Protein 5TUH (pdb70)

Structure (mmCIF, N/CA/C/O backbone):
data_5TUH
#
_entry.id   5TUH
#
_cell.length_a   83.023
_cell.length_b   100.316
_cell.length_c   62.816
_cell.angle_alpha   90.00
_cell.angle_beta   90.00
_cell.angle_gamma   90.00
#
_symmetry.space_group_name_H-M   'C 2 2 21'
#
loop_
_entity.id
_entity.type
_entity.pdbx_description
1 polymer 'Flagellar biosynthesis protein FlaG'
2 non-polymer GLYCEROL
3 water water
#
loop_
_atom_site.group_PDB
_atom_site.id
_atom_site.type_symbol
_atom_site.label_atom_id
_atom_site.label_alt_id
_atom_site.label_comp_id
_atom_site.label_asym_id
_atom_site.label_entity_id
_atom_site.label_seq_id
_atom_site.pdbx_PDB_ins_code
_atom_site.Cartn_x
_atom_site.Cartn_y
_atom_site.Cartn_z
_atom_site.occupancy
_atom_site.B_iso_or_equiv
_atom_site.auth_seq_id
_atom_site.auth_comp_id
_atom_site.auth_asym_id
_atom_site.auth_atom_id
_atom_site.pdbx_PDB_model_num
ATOM 1 N N . SER A 1 29 ? 42.283 33.917 48.715 1.00 85.26 45 SER A N 1
ATOM 2 C CA . SER A 1 29 ? 43.082 34.743 47.811 1.00 94.75 45 SER A CA 1
ATOM 3 C C . SER A 1 29 ? 44.382 34.047 47.424 1.00 90.52 45 SER A C 1
ATOM 4 O O . SER A 1 29 ? 45.270 34.658 46.827 1.00 86.79 45 SER A O 1
ATOM 7 N N . GLN A 1 30 ? 44.475 32.758 47.748 1.00 83.74 46 GLN A N 1
ATOM 8 C CA . GLN A 1 30 ? 45.723 32.015 47.636 1.00 79.81 46 GLN A CA 1
ATOM 9 C C . GLN A 1 30 ? 45.913 31.336 46.279 1.00 78.02 46 GLN A C 1
ATOM 10 O O . GLN A 1 30 ? 47.008 30.824 46.012 1.00 65.89 46 GLN A O 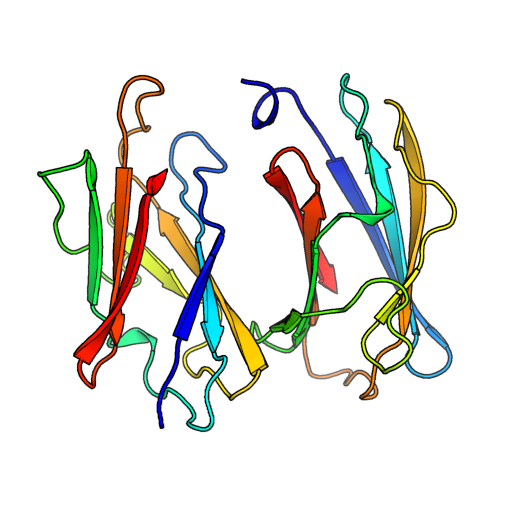1
ATOM 16 N N . LYS A 1 31 ? 44.890 31.330 45.412 1.00 71.82 47 LYS A N 1
ATOM 17 C CA . LYS A 1 31 ? 45.072 30.811 44.056 1.00 71.14 47 LYS A CA 1
ATOM 18 C C . LYS A 1 31 ? 45.893 31.762 43.191 1.00 72.28 47 LYS A C 1
ATOM 19 O O . LYS A 1 31 ? 46.641 31.314 42.313 1.00 70.34 47 LYS A O 1
ATOM 25 N N . MET A 1 32 ? 45.761 33.070 43.416 1.00 68.00 48 MET A N 1
ATOM 26 C CA . MET A 1 32 ? 46.541 34.043 42.660 1.00 75.55 48 MET A CA 1
ATOM 27 C C . MET A 1 32 ? 48.005 34.067 43.104 1.00 76.00 48 MET A C 1
ATOM 28 O O . MET A 1 32 ? 48.896 34.341 42.288 1.00 74.66 48 MET A O 1
ATOM 33 N N . LEU A 1 33 ? 48.276 33.754 44.373 1.00 69.93 49 LEU A N 1
ATOM 34 C CA . LEU A 1 33 ? 49.629 33.789 44.919 1.00 70.06 49 LEU A CA 1
ATOM 35 C C . LEU A 1 33 ? 50.456 32.549 44.576 1.00 67.07 49 LEU A C 1
ATOM 36 O O . LEU A 1 33 ? 51.684 32.571 44.741 1.00 58.72 49 LEU A O 1
ATOM 41 N N . THR A 1 34 ? 49.818 31.484 44.105 1.00 60.02 50 THR A N 1
ATOM 42 C CA . THR A 1 34 ? 50.475 30.222 43.797 1.00 56.02 50 THR A CA 1
ATOM 43 C C . THR A 1 34 ? 51.071 30.254 42.389 1.00 42.66 50 THR A C 1
ATOM 44 O O . THR A 1 34 ? 50.565 30.943 41.500 1.00 43.58 50 THR A O 1
ATOM 48 N N . GLN A 1 35 ? 52.164 29.512 42.196 1.00 30.55 51 GLN A N 1
ATOM 49 C CA . GLN A 1 35 ? 52.772 29.346 40.877 1.00 30.39 51 GLN A CA 1
ATOM 50 C C . GLN A 1 35 ? 53.324 27.934 40.774 1.00 28.37 51 GLN A C 1
ATOM 51 O O . GLN A 1 35 ? 54.241 27.569 41.515 1.00 30.23 51 GLN A O 1
ATOM 57 N N . LEU A 1 36 ? 52.756 27.139 39.874 1.00 25.38 52 LEU A N 1
ATOM 58 C CA . LEU A 1 36 ? 53.220 25.783 39.623 1.00 25.37 52 LEU A CA 1
ATOM 59 C C . LEU A 1 36 ? 53.410 25.609 38.135 1.00 24.20 52 LEU A C 1
ATOM 60 O O . LEU A 1 36 ? 52.765 26.290 37.336 1.00 27.98 52 LEU A O 1
ATOM 65 N N . GLN A 1 37 ? 54.276 24.680 37.760 1.00 21.72 53 GLN A N 1
ATOM 66 C CA . GLN A 1 37 ? 54.389 24.390 36.345 1.00 22.71 53 GLN A CA 1
ATOM 67 C C . GLN A 1 37 ? 54.891 22.974 36.174 1.00 23.49 53 GLN A C 1
ATOM 68 O O . GLN A 1 37 ? 55.586 22.430 37.037 1.00 22.20 53 GLN A O 1
ATOM 74 N N . ILE A 1 38 ? 54.471 22.366 35.075 1.00 21.31 54 ILE A N 1
ATOM 75 C CA . ILE A 1 38 ? 55.001 21.086 34.650 1.00 20.20 54 ILE A CA 1
ATOM 76 C C . ILE A 1 38 ? 56.199 21.398 33.756 1.00 21.86 54 ILE A C 1
ATOM 77 O O . ILE A 1 38 ? 56.038 21.929 32.654 1.00 22.39 54 ILE A O 1
ATOM 82 N N . ASP A 1 39 ? 57.403 21.121 34.260 1.00 24.15 55 ASP A N 1
ATOM 83 C CA . ASP A 1 39 ? 58.621 21.476 33.530 1.00 20.70 55 ASP A CA 1
ATOM 84 C C . ASP A 1 39 ? 58.806 20.614 32.301 1.00 27.88 55 ASP A C 1
ATOM 85 O O . ASP A 1 39 ? 59.337 21.080 31.286 1.00 29.62 55 ASP A O 1
ATOM 90 N N . TYR A 1 40 ? 58.404 19.349 32.390 1.00 20.30 56 TYR A N 1
ATOM 91 C CA . TYR A 1 40 ? 58.717 18.360 31.374 1.00 22.75 56 TYR A CA 1
ATOM 92 C C . TYR A 1 40 ? 57.833 17.143 31.608 1.00 23.84 56 TYR A C 1
ATOM 93 O O . TYR A 1 40 ? 57.566 16.783 32.754 1.00 22.12 56 TYR A O 1
ATOM 102 N N . ALA A 1 41 ? 57.401 16.507 30.531 1.00 18.67 57 ALA A N 1
ATOM 103 C CA . ALA A 1 41 ? 56.645 15.268 30.638 1.00 23.81 57 ALA A CA 1
ATOM 104 C C . ALA A 1 41 ? 56.909 14.445 29.389 1.00 26.16 57 ALA A C 1
ATOM 105 O O . ALA A 1 41 ? 57.120 15.004 28.314 1.00 25.50 57 ALA A O 1
ATOM 107 N N . THR A 1 42 ? 56.898 13.119 29.539 1.00 23.44 58 THR A N 1
ATOM 108 C CA . THR A 1 42 ? 57.192 12.235 28.415 1.00 27.01 58 THR A CA 1
ATOM 109 C C . THR A 1 42 ? 56.618 10.846 28.687 1.00 26.48 58 THR A C 1
ATOM 110 O O . THR A 1 42 ? 56.425 10.450 29.838 1.00 26.02 58 THR A O 1
ATOM 114 N N . ASN A 1 43 ? 56.367 10.102 27.605 1.00 25.96 59 ASN A N 1
ATOM 115 C CA . ASN A 1 43 ? 56.018 8.678 27.688 1.00 29.83 59 ASN A CA 1
ATOM 116 C C . ASN A 1 43 ? 57.314 7.885 27.804 1.00 32.00 59 ASN A C 1
ATOM 117 O O . ASN A 1 43 ? 58.096 7.834 26.855 1.00 36.33 59 ASN A O 1
ATOM 122 N N . THR A 1 44 ? 57.562 7.284 28.967 1.00 34.26 60 THR A N 1
ATOM 123 C CA . THR A 1 44 ? 58.869 6.685 29.241 1.00 38.45 60 THR A CA 1
ATOM 124 C C . THR A 1 44 ? 59.009 5.262 28.713 1.00 49.57 60 THR A C 1
ATOM 125 O O . THR A 1 44 ? 60.064 4.905 28.181 1.00 41.08 60 THR A O 1
ATOM 129 N N . SER A 1 45 ? 57.986 4.431 28.888 1.00 40.35 61 SER A N 1
ATOM 130 C CA . SER A 1 45 ? 58.030 3.038 28.458 1.00 41.46 61 SER A CA 1
ATOM 131 C C . SER A 1 45 ? 56.637 2.463 28.622 1.00 43.32 61 SER A C 1
ATOM 132 O O . SER A 1 45 ? 55.863 2.933 29.461 1.00 37.69 61 SER A O 1
ATOM 135 N N . SER A 1 46 ? 56.327 1.445 27.820 1.00 42.90 62 SER A N 1
ATOM 136 C CA . SER A 1 46 ? 54.969 0.898 27.756 1.00 38.69 62 SER A CA 1
ATOM 137 C C . SER A 1 46 ? 54.015 2.080 27.581 1.00 38.05 62 SER A C 1
ATOM 138 O O . SER A 1 46 ? 54.243 2.928 26.704 1.00 41.40 62 SER A O 1
ATOM 141 N N . ASN A 1 47 ? 52.978 2.193 28.402 1.00 27.12 63 ASN A N 1
ATOM 142 C CA . ASN A 1 47 ? 51.969 3.231 28.300 1.00 32.19 63 ASN A CA 1
ATOM 143 C C . ASN A 1 47 ? 52.002 4.043 29.584 1.00 24.49 63 ASN A C 1
ATOM 144 O O . ASN A 1 47 ? 50.972 4.297 30.209 1.00 31.24 63 ASN A O 1
ATOM 149 N N . THR A 1 48 ? 53.204 4.411 29.993 1.00 23.66 64 THR A N 1
ATOM 150 C CA . THR A 1 48 ? 53.450 5.161 31.214 1.00 25.06 64 THR A CA 1
ATOM 151 C C . THR A 1 48 ? 53.926 6.551 30.816 1.00 29.30 64 THR A C 1
ATOM 152 O O . THR A 1 48 ? 54.753 6.689 29.909 1.00 27.17 64 THR A O 1
ATOM 156 N N . VAL A 1 49 ? 53.381 7.573 31.463 1.00 22.99 65 VAL A N 1
ATOM 157 C CA . VAL A 1 49 ? 53.782 8.960 31.247 1.00 20.49 65 VAL A CA 1
ATOM 158 C C . VAL A 1 49 ? 54.319 9.497 32.568 1.00 29.70 65 VAL A C 1
ATOM 159 O O . VAL A 1 49 ? 53.719 9.276 33.627 1.00 21.47 65 VAL A O 1
ATOM 163 N N . VAL A 1 50 ? 55.462 10.169 32.518 1.00 21.29 66 VAL A N 1
ATOM 164 C CA . VAL A 1 50 ? 56.055 10.776 33.706 1.00 24.53 66 VAL A CA 1
ATOM 165 C C . VAL A 1 50 ? 56.034 12.285 33.506 1.00 26.63 66 VAL A C 1
ATOM 166 O O . VAL A 1 50 ? 56.361 12.768 32.419 1.00 26.17 66 VAL A O 1
ATOM 170 N N . ALA A 1 51 ? 55.590 13.022 34.527 1.00 23.45 67 ALA A N 1
ATOM 171 C CA . ALA A 1 51 ? 55.551 14.480 34.495 1.00 20.49 67 ALA A CA 1
ATOM 172 C C . ALA A 1 51 ? 56.224 15.028 35.746 1.00 24.58 67 ALA A C 1
ATOM 173 O O . ALA A 1 51 ? 56.062 14.483 36.843 1.00 24.67 67 ALA A O 1
ATOM 175 N N . TYR A 1 52 ? 56.980 16.105 35.573 1.00 21.78 68 TYR A N 1
ATOM 176 C CA . TYR A 1 52 ? 57.75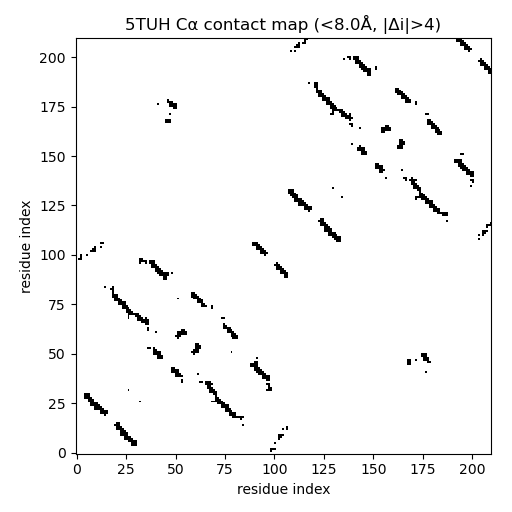4 16.715 36.646 1.00 19.02 68 TYR A CA 1
ATOM 177 C C . TYR A 1 52 ? 57.056 18.011 37.043 1.00 22.27 68 TYR A C 1
ATOM 178 O O . TYR A 1 52 ? 57.043 18.973 36.271 1.00 21.54 68 TYR A O 1
ATOM 187 N N . LEU A 1 53 ? 56.447 18.016 38.232 1.00 17.81 69 LEU A N 1
ATOM 188 C CA . LEU A 1 53 ? 55.639 19.132 38.710 1.00 18.83 69 LEU A CA 1
ATOM 189 C C . LEU A 1 53 ? 56.479 19.971 39.662 1.00 19.53 69 LEU A C 1
ATOM 190 O O . LEU A 1 53 ? 56.991 19.455 40.657 1.00 21.99 69 LEU A O 1
ATOM 195 N N . HIS A 1 54 ? 56.610 21.255 39.365 1.00 21.71 70 HIS A N 1
ATOM 196 C CA . HIS A 1 54 ? 57.627 22.103 39.980 1.00 22.16 70 HIS A CA 1
ATOM 197 C C . HIS A 1 54 ? 56.932 23.284 40.635 1.00 17.78 70 HIS A C 1
ATOM 198 O O . HIS A 1 54 ? 56.198 24.020 39.968 1.00 20.63 70 HIS A O 1
ATOM 205 N N . ASN A 1 55 ? 57.137 23.458 41.938 1.00 19.83 71 ASN A N 1
ATOM 206 C CA . ASN A 1 55 ? 56.546 24.593 42.641 1.00 23.05 71 ASN A CA 1
ATOM 207 C C . ASN A 1 55 ? 57.509 25.762 42.478 1.00 24.36 71 ASN A C 1
ATOM 208 O O . ASN A 1 55 ? 58.590 25.766 43.067 1.00 24.05 71 ASN A O 1
ATOM 213 N N . VAL A 1 56 ? 57.128 26.732 41.654 1.00 23.87 72 VAL A N 1
ATOM 214 C CA . VAL A 1 56 ? 57.977 27.871 41.342 1.00 23.24 72 VAL A CA 1
ATOM 215 C C . VAL A 1 56 ? 57.435 29.141 41.985 1.00 31.37 72 VAL A C 1
ATOM 216 O O . VAL A 1 56 ? 57.736 30.237 41.535 1.00 29.84 72 VAL A O 1
ATOM 220 N N . GLY A 1 57 ? 56.605 28.998 43.014 1.00 29.24 73 GLY A N 1
ATOM 221 C CA . GLY A 1 57 ? 56.024 30.145 43.669 1.00 25.16 73 GLY A CA 1
ATOM 222 C C . GLY A 1 57 ? 56.464 30.191 45.114 1.00 31.08 73 GLY A C 1
ATOM 223 O O . GLY A 1 57 ? 57.464 29.569 45.479 1.00 27.59 73 GLY A O 1
ATOM 224 N N . GLU A 1 58 ? 55.715 30.906 45.948 1.00 27.75 74 GLU A N 1
ATOM 225 C CA . GLU A 1 58 ? 56.108 31.127 47.333 1.00 34.58 74 GLU A CA 1
ATOM 226 C C . GLU A 1 58 ? 55.15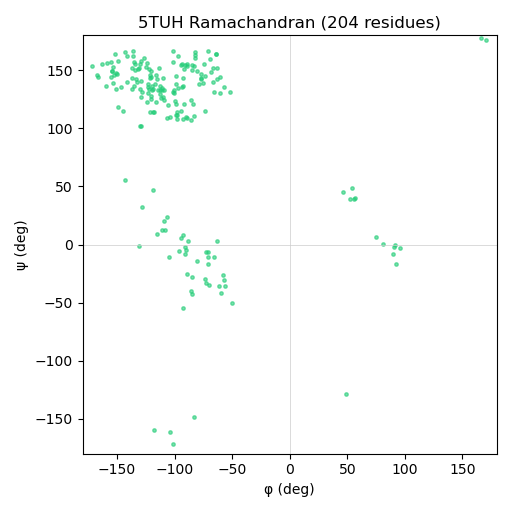0 30.492 48.331 1.00 38.12 74 GLU A C 1
ATOM 227 O O . GLU A 1 58 ? 55.263 30.767 49.530 1.00 40.15 74 GLU A O 1
ATOM 233 N N . THR A 1 59 ? 54.201 29.675 47.878 1.00 29.67 75 THR A N 1
ATOM 234 C CA . THR A 1 59 ? 53.250 29.020 48.768 1.00 33.22 75 THR A CA 1
ATOM 235 C C . THR A 1 59 ? 53.421 27.502 48.727 1.00 33.94 75 THR A C 1
ATOM 236 O O . THR A 1 59 ? 53.770 26.925 47.694 1.00 26.54 75 THR A O 1
ATOM 240 N N . THR A 1 60 ? 53.186 26.864 49.875 1.00 32.56 76 THR A N 1
ATOM 241 C CA . THR A 1 60 ? 53.225 25.411 49.967 1.00 29.36 76 THR A CA 1
ATOM 242 C C . THR A 1 60 ? 51.971 24.814 49.332 1.00 27.92 76 THR A C 1
ATOM 243 O O . THR A 1 60 ? 50.865 25.333 49.500 1.00 28.94 76 THR A O 1
ATOM 247 N N . ILE A 1 61 ? 52.135 23.723 48.590 1.00 26.49 77 ILE A N 1
ATOM 248 C CA . ILE A 1 61 ? 50.998 22.996 48.029 1.00 23.08 77 ILE A CA 1
ATOM 249 C C . ILE A 1 61 ? 50.704 21.821 48.960 1.00 24.71 77 ILE A C 1
ATOM 250 O O . ILE A 1 61 ? 51.534 20.920 49.109 1.00 27.79 77 ILE A O 1
ATOM 255 N N . SER A 1 62 ? 49.540 21.844 49.612 1.00 19.09 78 SER A N 1
ATOM 256 C CA . SER A 1 62 ? 49.129 20.819 50.566 1.00 20.87 78 SER A CA 1
ATOM 257 C C . SER A 1 62 ? 48.350 19.703 49.888 1.00 21.08 78 SER A C 1
ATOM 258 O O . SER A 1 62 ? 47.723 19.896 48.845 1.00 24.32 78 SER A O 1
ATOM 261 N N . TYR A 1 63 ? 48.392 18.524 50.512 1.00 17.79 79 TYR A N 1
ATOM 262 C CA . TYR A 1 63 ? 47.543 17.382 50.142 1.00 21.13 79 TYR A CA 1
ATOM 263 C C . TYR A 1 63 ? 47.680 17.033 48.663 1.00 20.17 79 TYR A C 1
ATOM 264 O O . TYR A 1 63 ? 46.691 16.865 47.940 1.00 17.73 79 TYR A O 1
ATOM 273 N N . LEU A 1 64 ? 48.929 16.924 48.210 1.00 16.76 80 LEU A N 1
ATOM 274 C CA . LEU A 1 64 ? 49.178 16.730 46.786 1.00 17.24 80 LEU A CA 1
ATOM 275 C C . LEU A 1 64 ? 48.448 15.503 46.254 1.00 16.92 80 LEU A C 1
ATOM 276 O O . LEU A 1 64 ? 47.961 15.501 45.114 1.00 17.76 80 LEU A O 1
ATOM 281 N N . GLN A 1 65 ? 48.343 14.452 47.069 1.00 15.97 81 GLN A N 1
ATOM 282 C CA . GLN A 1 65 ? 47.711 13.223 46.595 1.00 21.03 81 GLN A CA 1
ATOM 283 C C . GLN A 1 65 ? 46.197 13.356 46.464 1.00 22.38 81 GLN A C 1
ATOM 284 O O . GLN A 1 65 ? 45.554 12.438 45.936 1.00 22.67 81 GLN A O 1
ATOM 290 N N . ASN A 1 66 ? 45.629 14.472 46.907 1.00 16.26 82 ASN A N 1
ATOM 291 C CA . ASN A 1 66 ? 44.211 14.753 46.725 1.00 15.04 82 ASN A CA 1
ATOM 292 C C . ASN A 1 66 ? 43.948 15.585 45.475 1.00 23.45 82 ASN A C 1
ATOM 293 O O . ASN A 1 66 ? 42.799 15.991 45.244 1.00 19.41 82 ASN A O 1
ATOM 298 N N . SER A 1 67 ? 44.981 15.850 44.674 1.00 16.01 83 SER A N 1
ATOM 299 C CA . SER A 1 67 ? 44.811 16.590 43.432 1.00 15.61 83 SER A CA 1
ATOM 300 C C . SER A 1 67 ? 43.929 15.818 42.452 1.00 19.16 83 SER A C 1
ATOM 301 O O . SER A 1 67 ? 43.710 14.610 42.581 1.00 19.19 83 SER A O 1
ATOM 304 N N . VAL A 1 68 ? 43.435 16.531 41.442 1.00 15.76 84 VAL A N 1
ATOM 305 C CA . VAL A 1 68 ? 42.644 15.932 40.370 1.00 14.19 84 VAL A CA 1
ATOM 306 C C . VAL A 1 68 ? 43.471 15.978 39.098 1.00 16.93 84 VAL A C 1
ATOM 307 O O . VAL A 1 68 ? 44.050 17.021 38.783 1.00 16.86 84 VAL A O 1
ATOM 311 N N . VAL A 1 69 ? 43.535 14.856 38.375 1.00 14.55 85 VAL A N 1
ATOM 312 C CA . VAL A 1 69 ? 44.322 14.752 37.149 1.00 15.37 85 VAL A CA 1
ATOM 313 C C . VAL A 1 69 ? 43.403 14.336 36.006 1.00 20.60 85 VAL A C 1
ATOM 314 O O . VAL A 1 69 ? 42.579 13.427 36.165 1.00 16.04 85 VAL A O 1
ATOM 318 N N . TYR A 1 70 ? 43.551 15.004 34.857 1.00 17.94 86 TYR A N 1
ATOM 319 C CA . TYR A 1 70 ? 42.924 14.606 33.599 1.00 19.85 86 TYR A CA 1
ATOM 320 C C . TYR A 1 70 ? 43.997 14.388 32.535 1.00 18.83 86 TYR A C 1
ATOM 321 O O . TYR A 1 70 ? 45.039 15.042 32.552 1.00 18.99 86 TYR A O 1
ATOM 330 N N . PHE A 1 71 ? 43.723 13.498 31.578 1.00 17.77 87 PHE A N 1
ATOM 331 C CA . PHE A 1 71 ? 44.708 13.222 30.532 1.00 17.33 87 PHE A CA 1
ATOM 332 C C . PHE A 1 71 ? 43.995 12.739 29.283 1.00 18.89 87 PHE A C 1
ATOM 333 O O . PHE A 1 71 ? 43.076 11.922 29.367 1.00 19.83 87 PHE A O 1
ATOM 341 N N . GLY A 1 72 ? 44.447 13.202 28.122 1.00 21.56 88 GLY A N 1
ATOM 342 C CA . GLY A 1 72 ? 43.939 12.623 26.904 1.00 21.95 88 GLY A CA 1
ATOM 343 C C . GLY A 1 72 ? 44.333 13.360 25.648 1.00 20.97 88 GLY A C 1
ATOM 344 O O . GLY A 1 72 ? 44.971 14.415 25.684 1.00 20.81 88 GLY A O 1
ATOM 345 N N . PRO A 1 73 ? 43.937 12.798 24.504 1.00 24.89 89 PRO A N 1
ATOM 346 C CA . PRO A 1 73 ? 44.326 13.343 23.202 1.00 27.57 89 PRO A CA 1
ATOM 347 C C . PRO A 1 73 ? 43.289 14.290 22.625 1.00 30.83 89 PRO A C 1
ATOM 348 O O . PRO A 1 73 ? 42.095 14.208 22.926 1.00 25.50 89 PRO A O 1
ATOM 352 N N . ASN A 1 74 ? 43.778 15.191 21.764 1.00 27.34 90 ASN A N 1
ATOM 353 C CA . ASN A 1 74 ? 42.924 16.009 20.896 1.00 35.11 90 ASN A CA 1
ATOM 354 C C . ASN A 1 74 ? 41.824 16.736 21.673 1.00 36.16 90 ASN A C 1
ATOM 355 O O . ASN A 1 74 ? 40.680 16.840 21.223 1.00 28.74 90 ASN A O 1
ATOM 360 N N . GLY A 1 75 ? 42.169 17.234 22.856 1.00 32.07 91 GLY A N 1
ATOM 361 C CA . GLY A 1 75 ? 41.237 18.031 23.634 1.00 29.70 91 GLY A CA 1
ATOM 362 C C . GLY A 1 75 ? 40.135 17.262 24.326 1.00 31.20 91 GLY A C 1
ATOM 363 O O . GLY A 1 75 ? 39.236 17.888 24.902 1.00 28.50 91 GLY A O 1
ATOM 364 N N . GLN A 1 76 ? 40.168 15.933 24.290 1.00 24.37 92 GLN A N 1
ATOM 365 C CA A GLN A 1 76 ? 39.169 15.098 24.947 0.56 26.66 92 GLN A CA 1
ATOM 366 C CA B GLN A 1 76 ? 39.172 15.081 24.936 0.44 26.65 92 GLN A CA 1
ATOM 367 C C . GLN A 1 76 ? 39.878 14.331 26.060 1.00 27.45 92 GLN A C 1
ATOM 368 O O . GLN A 1 76 ? 40.535 13.316 25.814 1.00 27.13 92 GLN A O 1
ATOM 379 N N . LEU A 1 77 ? 39.740 14.822 27.284 1.00 21.88 93 LEU A N 1
ATOM 380 C CA . LEU A 1 77 ? 40.474 14.286 28.422 1.00 19.66 93 LEU A CA 1
ATOM 381 C C . LEU A 1 77 ? 39.669 13.227 29.169 1.00 26.89 93 LEU A C 1
ATOM 382 O O . LEU A 1 77 ? 38.439 13.201 29.127 1.00 28.17 93 LEU A O 1
ATOM 387 N N . GLN A 1 78 ? 40.388 12.339 29.860 1.00 21.07 94 GLN A N 1
ATOM 388 C CA . GLN A 1 78 ? 39.764 11.383 30.766 1.00 23.82 94 GLN A CA 1
ATOM 389 C C . GLN A 1 78 ? 40.207 11.667 32.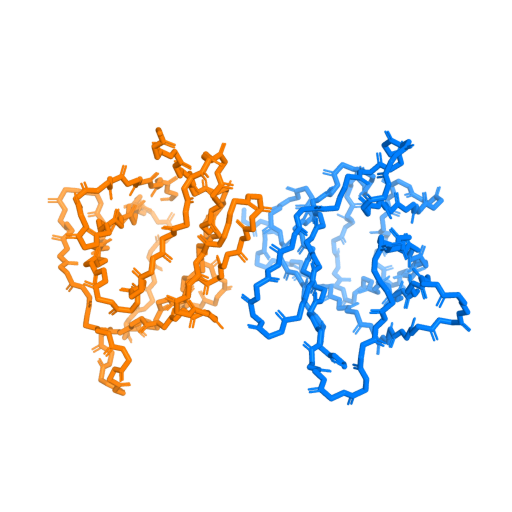191 1.00 23.50 94 GLN A C 1
ATOM 390 O O . GLN A 1 78 ? 41.376 11.998 32.400 1.00 20.27 94 GLN A O 1
ATOM 396 N N . PRO A 1 79 ? 39.328 11.517 33.189 1.00 21.15 95 PRO A N 1
ATOM 397 C CA . PRO A 1 79 ? 39.786 11.606 34.581 1.00 18.46 95 PRO A CA 1
ATOM 398 C C . PRO A 1 79 ? 40.767 10.478 34.874 1.00 24.39 95 PRO A C 1
ATOM 399 O O . PRO A 1 79 ? 40.616 9.360 34.381 1.00 23.04 95 PRO A O 1
ATOM 403 N N . VAL A 1 80 ? 41.783 10.785 35.672 1.00 19.08 96 VAL A N 1
ATOM 404 C CA . VAL A 1 80 ? 42.815 9.828 36.057 1.00 17.12 96 VAL A CA 1
ATOM 405 C C . VAL A 1 80 ? 42.734 9.706 37.578 1.0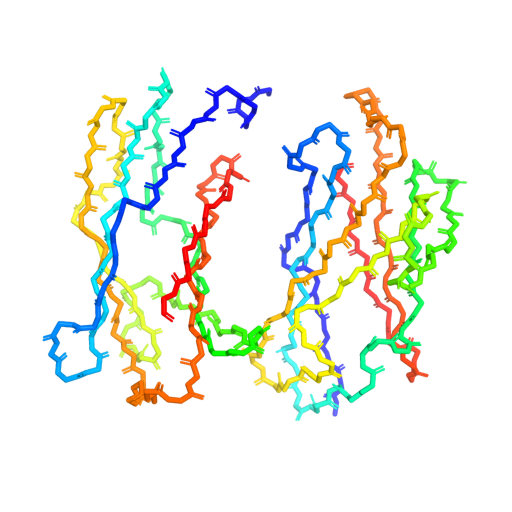0 18.33 96 VAL A C 1
ATOM 406 O O . VAL A 1 80 ? 43.001 10.679 38.289 1.00 21.32 96 VAL A O 1
ATOM 410 N N . GLY A 1 81 ? 42.352 8.525 38.082 1.00 22.92 97 GLY A N 1
ATOM 411 C CA . GLY A 1 81 ? 42.198 8.350 39.532 1.00 26.25 97 GLY A CA 1
ATOM 412 C C . GLY A 1 81 ? 43.530 8.189 40.247 1.00 23.21 97 GLY A C 1
ATOM 413 O O . GLY A 1 81 ? 44.479 7.617 39.721 1.00 19.94 97 GLY A O 1
ATOM 414 N N . TYR A 1 82 ? 43.602 8.696 41.478 1.00 21.07 98 TYR A N 1
ATOM 415 C CA . TYR A 1 82 ? 44.819 8.563 42.273 1.00 23.04 98 TYR A CA 1
ATOM 416 C C . TYR A 1 82 ? 44.947 7.127 42.770 1.00 31.74 98 TYR A C 1
ATOM 417 O O . TYR A 1 82 ? 44.123 6.667 43.568 1.00 24.60 98 TYR A O 1
ATOM 426 N N . ASN A 1 83 ? 45.980 6.422 42.301 1.00 22.73 99 ASN A N 1
ATOM 427 C CA . ASN A 1 83 ? 46.360 5.111 42.840 1.00 26.42 99 ASN A CA 1
ATOM 428 C C . ASN A 1 83 ? 45.140 4.210 43.002 1.00 28.99 99 ASN A C 1
ATOM 429 O O . ASN A 1 83 ? 44.960 3.546 44.023 1.00 35.14 99 ASN A O 1
ATOM 434 N N . SER A 1 84 ? 44.291 4.199 41.979 1.00 27.42 100 SER A N 1
ATOM 435 C CA . SER A 1 84 ? 42.928 3.694 42.082 1.00 33.26 100 SER A CA 1
ATOM 436 C C . SER A 1 84 ? 42.788 2.211 41.775 1.00 39.43 100 SER A C 1
ATOM 437 O O . SER A 1 84 ? 41.679 1.680 41.896 1.00 43.57 100 SER A O 1
ATOM 440 N N . GLY A 1 85 ? 43.859 1.531 41.358 1.00 36.23 101 GLY A N 1
ATOM 441 C CA . GLY A 1 85 ? 43.775 0.120 41.034 1.00 40.01 101 GLY A CA 1
ATOM 442 C C . GLY A 1 85 ? 43.417 -0.211 39.599 1.00 41.70 101 GLY A C 1
ATOM 443 O O . GLY A 1 85 ? 43.486 -1.390 39.221 1.00 41.53 101 GLY A O 1
ATOM 444 N N . SER A 1 86 ? 43.049 0.777 38.785 1.00 32.13 102 SER A N 1
ATOM 445 C CA . SER A 1 86 ? 42.640 0.532 37.409 1.00 34.73 102 SER A CA 1
ATOM 446 C C . SER A 1 86 ? 43.059 1.708 36.537 1.00 31.41 102 SER A C 1
ATOM 447 O O . SER A 1 86 ? 42.854 2.861 36.918 1.00 29.60 102 SER A O 1
ATOM 450 N N . SER A 1 87 ? 43.616 1.414 35.361 1.00 28.18 103 SER A N 1
ATOM 451 C CA . SER A 1 87 ? 44.120 2.456 34.446 1.00 27.89 103 SER A CA 1
ATOM 452 C C . SER A 1 87 ? 43.017 3.178 33.680 1.00 27.80 103 SER A C 1
ATOM 453 O O . SER A 1 87 ? 42.048 2.547 33.270 1.00 32.09 103 SER A O 1
ATOM 456 N N . PRO A 1 88 ? 43.177 4.498 33.445 1.00 31.34 104 PRO A N 1
ATOM 457 C CA . PRO A 1 88 ? 44.331 5.324 33.852 1.00 24.84 104 PRO A CA 1
ATOM 458 C C . PRO A 1 88 ? 44.320 5.735 35.319 1.00 22.13 104 PRO A C 1
ATOM 459 O O . PRO A 1 88 ? 43.277 6.113 35.845 1.00 20.00 104 PRO A O 1
ATOM 463 N N . TYR A 1 89 ? 45.486 5.675 35.957 1.00 17.55 105 TYR A N 1
ATOM 464 C CA . TYR A 1 89 ? 45.643 6.118 37.337 1.00 16.85 105 TYR A CA 1
ATOM 465 C C . TYR A 1 89 ? 47.014 6.770 37.473 1.00 18.04 105 TYR A C 1
ATOM 466 O O . TYR A 1 89 ? 47.872 6.655 36.589 1.00 17.54 105 TYR A O 1
ATOM 475 N N . TRP A 1 90 ? 47.217 7.492 38.570 1.00 16.11 106 TRP A N 1
ATOM 476 C CA . TRP A 1 90 ? 48.476 8.190 38.762 1.00 20.28 106 TRP A CA 1
ATOM 477 C C . TRP A 1 90 ? 48.980 7.979 40.182 1.00 21.33 106 TRP A C 1
ATOM 478 O O . TRP A 1 90 ? 48.216 7.641 41.090 1.00 21.87 106 TRP A O 1
ATOM 489 N N . THR A 1 91 ? 50.299 8.135 40.344 1.00 18.42 107 THR A N 1
ATOM 490 C CA . THR A 1 91 ? 50.952 8.005 41.636 1.00 20.04 107 THR A CA 1
ATOM 491 C C . THR A 1 91 ? 51.930 9.159 41.827 1.00 20.67 107 THR A C 1
ATOM 492 O O . THR A 1 91 ? 52.420 9.756 40.865 1.00 19.23 107 THR A O 1
ATOM 496 N N . VAL A 1 92 ? 52.203 9.462 43.094 1.00 22.71 108 VAL A N 1
ATOM 497 C CA . VAL A 1 92 ? 53.236 10.423 43.486 1.00 23.38 108 VAL A CA 1
ATOM 498 C C . VAL A 1 92 ? 53.648 10.041 44.900 1.00 26.99 108 VAL A C 1
ATOM 499 O O . VAL A 1 92 ? 52.818 9.588 45.693 1.00 30.27 108 VAL A O 1
ATOM 503 N N . THR A 1 93 ? 54.934 10.192 45.211 1.00 28.98 109 THR A N 1
ATOM 504 C CA . THR A 1 93 ? 55.409 9.780 46.531 1.00 39.21 109 THR A CA 1
ATOM 505 C C . THR A 1 93 ? 55.231 10.847 47.611 1.00 39.14 109 THR A C 1
ATOM 506 O O . THR A 1 93 ? 55.071 10.495 48.787 1.00 49.13 109 THR A O 1
ATOM 510 N N . SER A 1 94 ? 55.240 12.133 47.257 1.00 36.46 110 SER A N 1
ATOM 511 C CA . SER A 1 94 ? 55.071 13.199 48.238 1.00 28.21 110 SER A CA 1
ATOM 512 C C . SER A 1 94 ? 53.604 13.580 48.382 1.00 28.75 110 SER A C 1
ATOM 513 O O . SER A 1 94 ? 52.819 13.457 47.438 1.00 30.26 110 SER A O 1
ATOM 516 N N . ASN A 1 95 ? 53.232 14.049 49.574 1.00 28.44 111 ASN A N 1
ATOM 517 C CA . ASN A 1 95 ? 51.886 14.575 49.778 1.00 27.86 111 ASN A CA 1
ATOM 518 C C . ASN A 1 95 ? 51.888 16.080 49.997 1.00 26.55 111 ASN A C 1
ATOM 519 O O . ASN A 1 95 ? 50.859 16.646 50.388 1.00 25.75 111 ASN A O 1
ATOM 524 N N . SER A 1 96 ? 53.009 16.743 49.729 1.00 25.28 112 SER A N 1
ATOM 525 C CA . SER A 1 96 ? 53.040 18.198 49.742 1.00 27.75 112 SER A CA 1
ATOM 526 C C . SER A 1 96 ? 54.173 18.666 48.846 1.00 36.57 112 SER A C 1
ATOM 527 O O . SER A 1 96 ? 55.140 17.939 48.599 1.00 33.22 112 SER A O 1
ATOM 530 N N . LEU A 1 97 ? 54.050 19.903 48.379 1.00 31.72 113 LEU A N 1
ATOM 531 C CA . LEU A 1 97 ? 55.032 20.488 47.471 1.00 29.96 113 LEU A CA 1
ATOM 532 C C . LEU A 1 97 ? 55.452 21.845 48.030 1.00 26.03 113 LEU A C 1
ATOM 533 O O . LEU A 1 97 ? 54.713 22.822 47.910 1.00 26.92 113 LEU A O 1
ATOM 538 N N . GLN A 1 98 ? 56.627 21.898 48.652 1.00 23.84 114 GLN A N 1
ATOM 539 C CA . GLN A 1 98 ? 57.141 23.150 49.194 1.00 29.53 114 GLN A CA 1
ATOM 540 C C . GLN A 1 98 ? 57.650 24.051 48.066 1.00 29.31 114 GLN A C 1
ATOM 541 O O . GLN A 1 98 ? 58.003 23.567 46.987 1.00 21.47 114 GLN A O 1
ATOM 547 N N . PRO A 1 99 ? 57.686 25.367 48.289 1.00 27.40 115 PRO A N 1
ATOM 548 C CA . PRO A 1 99 ? 58.259 26.270 47.277 1.00 31.26 115 PRO A CA 1
ATOM 549 C C . PRO A 1 99 ? 59.649 25.815 46.857 1.00 27.36 115 PRO A C 1
ATOM 550 O O . PRO A 1 99 ? 60.497 25.508 47.693 1.00 25.29 115 PRO A O 1
ATOM 554 N N . GLY A 1 100 ? 59.870 25.740 45.545 1.00 26.92 116 GLY A N 1
ATOM 555 C CA . GLY A 1 100 ? 61.134 25.293 44.998 1.00 25.40 116 GLY A CA 1
ATOM 556 C C . GLY A 1 100 ? 61.222 23.808 44.697 1.00 31.99 116 GLY A C 1
ATOM 557 O O . GLY A 1 10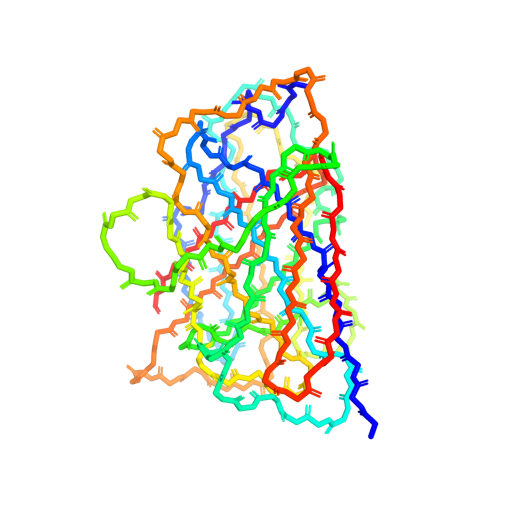0 ? 62.105 23.396 43.933 1.00 31.48 116 GLY A O 1
ATOM 558 N N . SER A 1 101 ? 60.326 22.992 45.246 1.00 24.65 117 SER A N 1
ATOM 559 C CA . SER A 1 101 ? 60.451 21.556 45.077 1.00 23.10 117 SER A CA 1
ATOM 560 C C . SER A 1 101 ? 59.873 21.107 43.737 1.00 19.44 117 SER A C 1
ATOM 561 O O . SER A 1 101 ? 59.063 21.794 43.111 1.00 24.14 117 SER A O 1
ATOM 564 N N . VAL A 1 102 ? 60.296 19.923 43.313 1.00 22.60 118 VAL A N 1
ATOM 565 C CA . VAL A 1 102 ? 59.780 19.267 42.118 1.00 22.46 118 VAL A CA 1
ATOM 566 C C . VAL A 1 102 ? 59.497 17.821 42.505 1.00 26.11 118 VAL A C 1
ATOM 567 O O . VAL A 1 102 ? 60.226 17.244 43.318 1.00 25.74 118 VAL A O 1
ATOM 571 N N . VAL A 1 103 ? 58.411 17.254 41.973 1.00 22.45 119 VAL A N 1
ATOM 572 C CA . VAL A 1 103 ? 58.046 15.866 42.236 1.00 24.24 119 VAL A CA 1
ATOM 573 C C . VAL A 1 103 ? 57.749 15.175 40.915 1.00 25.76 119 VAL A C 1
ATOM 574 O O . VAL A 1 103 ? 57.321 15.801 39.938 1.00 20.93 119 VAL A O 1
ATOM 578 N N . LYS A 1 104 ? 57.975 13.872 40.897 1.00 18.19 120 LYS A N 1
ATOM 579 C CA . LYS A 1 104 ? 57.665 13.057 39.736 1.00 26.74 120 LYS A CA 1
ATOM 580 C C . LYS A 1 104 ? 56.252 12.499 39.888 1.00 24.78 120 LYS A C 1
ATOM 581 O O . LYS A 1 104 ? 55.955 11.811 40.866 1.00 24.28 120 LYS A O 1
ATOM 587 N N . ILE A 1 105 ? 55.381 12.818 38.942 1.00 21.38 121 ILE A N 1
ATOM 588 C CA . ILE A 1 105 ? 54.049 12.230 38.851 1.00 23.44 121 ILE A CA 1
ATOM 589 C C . ILE A 1 105 ? 54.092 11.167 37.763 1.00 25.58 121 ILE A C 1
ATOM 590 O O . ILE A 1 105 ? 54.604 11.421 36.670 1.00 23.74 121 ILE A O 1
ATOM 595 N N . ILE A 1 106 ? 53.586 9.975 38.058 1.00 21.00 122 ILE A N 1
ATOM 596 C CA . ILE A 1 106 ? 53.573 8.883 37.090 1.00 22.71 122 ILE A CA 1
ATOM 597 C C . ILE A 1 106 ? 52.130 8.593 36.715 1.00 18.38 122 ILE A C 1
ATOM 598 O O . ILE A 1 106 ? 51.284 8.436 37.594 1.00 19.37 122 ILE A O 1
ATOM 603 N N . ILE A 1 107 ? 51.845 8.531 35.416 1.00 20.23 123 ILE A N 1
ATOM 604 C CA . ILE A 1 107 ? 50.498 8.254 34.925 1.00 18.60 123 ILE A CA 1
ATOM 605 C C . ILE A 1 107 ? 50.533 6.936 34.175 1.00 20.26 123 ILE A C 1
ATOM 606 O O . ILE A 1 107 ? 51.255 6.810 33.179 1.00 22.62 123 ILE A O 1
ATOM 611 N N . TYR A 1 108 ? 49.717 5.983 34.606 1.00 19.53 124 TYR A N 1
ATOM 612 C CA . TYR A 1 108 ? 49.623 4.688 33.937 1.00 23.49 124 TYR A CA 1
ATOM 613 C C . TYR A 1 108 ? 48.416 4.717 33.013 1.00 24.28 124 TYR A C 1
ATOM 614 O O . TYR A 1 108 ? 47.275 4.792 33.474 1.00 21.57 124 TYR A O 1
ATOM 623 N N . LEU A 1 109 ? 48.669 4.692 31.712 1.00 21.95 125 LEU A N 1
ATOM 624 C CA . LEU A 1 109 ? 47.602 4.846 30.740 1.00 26.70 125 LEU A CA 1
ATOM 625 C C . LEU A 1 109 ? 46.993 3.497 30.383 1.00 27.66 125 LEU A C 1
ATOM 626 O O . LEU A 1 109 ? 47.620 2.446 30.515 1.00 22.70 125 LEU A O 1
ATOM 631 N N . SER A 1 110 ? 45.744 3.542 29.930 1.00 23.65 126 SER A N 1
ATOM 632 C CA . SER A 1 110 ? 45.069 2.349 29.433 1.00 26.15 126 SER A CA 1
ATOM 633 C C . SER A 1 110 ? 45.291 2.127 27.938 1.00 34.86 126 SER A C 1
ATOM 634 O O . SER A 1 110 ? 45.220 0.987 27.465 1.00 31.85 126 SER A O 1
ATOM 637 N N . SER A 1 111 ? 45.574 3.188 27.185 1.00 33.93 127 SER A N 1
ATOM 638 C CA . SER A 1 111 ? 45.796 3.078 25.756 1.00 35.65 127 SER A CA 1
ATOM 639 C C . SER A 1 111 ? 47.179 3.597 25.389 1.00 36.27 127 SER A C 1
ATOM 640 O O . SER A 1 111 ? 47.647 4.576 25.983 1.00 31.49 127 SER A O 1
ATOM 643 N N . PRO A 1 112 ? 47.850 2.979 24.417 1.00 32.41 128 PRO A N 1
ATOM 644 C CA . PRO A 1 112 ? 49.151 3.492 23.988 1.00 29.63 128 PRO A CA 1
ATOM 645 C C . PRO A 1 112 ? 48.989 4.845 23.322 1.00 28.00 128 PRO A C 1
ATOM 646 O O . PRO A 1 112 ? 47.943 5.160 22.751 1.00 33.29 128 PRO A O 1
ATOM 650 N N . LEU A 1 113 ? 50.031 5.653 23.411 1.00 24.69 129 LEU A N 1
ATOM 651 C CA . LEU A 1 113 ? 50.015 6.976 22.808 1.00 27.78 129 LEU A CA 1
ATOM 652 C C . LEU A 1 113 ? 50.232 6.859 21.301 1.00 36.32 129 LEU A C 1
ATOM 653 O O . LEU A 1 113 ? 51.019 6.032 20.838 1.00 33.27 129 LEU A O 1
ATOM 658 N N . SER A 1 114 ? 49.544 7.693 20.536 1.00 38.26 130 SER A N 1
ATOM 659 C CA . SER A 1 114 ? 49.769 7.765 19.098 1.00 41.31 130 SER A CA 1
ATOM 660 C C . SER A 1 114 ? 50.677 8.939 18.780 1.00 45.98 130 SER A C 1
ATOM 661 O O . SER A 1 114 ? 50.524 10.027 19.343 1.00 40.51 130 SER A O 1
ATOM 664 N N . SER A 1 115 ? 51.618 8.717 17.863 1.00 48.54 131 SER A N 1
ATOM 665 C CA . SER A 1 115 ? 52.505 9.792 17.448 1.00 46.27 131 SER A CA 1
ATOM 666 C C . SER A 1 115 ? 51.789 10.835 16.604 1.00 45.04 131 SER A C 1
ATOM 667 O O . SER A 1 115 ? 52.351 11.905 16.352 1.00 52.92 131 SER A O 1
ATOM 670 N N . ASN A 1 116 ? 50.565 10.557 16.171 1.00 36.91 132 ASN A N 1
ATOM 671 C CA . ASN A 1 116 ? 49.825 11.471 15.316 1.00 47.24 132 ASN A CA 1
ATOM 672 C C . ASN A 1 116 ? 48.692 12.167 16.065 1.00 53.05 132 ASN A C 1
ATOM 673 O O . ASN A 1 116 ? 47.724 12.618 15.444 1.00 45.07 132 ASN A O 1
ATOM 678 N N . GLN A 1 117 ? 48.804 12.261 17.391 1.00 46.96 133 GLN A N 1
ATOM 679 C CA . GLN A 1 117 ? 47.876 13.009 18.228 1.00 47.34 133 GLN A CA 1
ATOM 680 C C . GLN A 1 117 ? 48.678 13.799 19.252 1.00 38.29 133 GLN A C 1
ATOM 681 O O . GLN A 1 117 ? 49.784 13.407 19.627 1.00 41.13 133 GLN A O 1
ATOM 687 N N . TYR A 1 118 ? 48.122 14.923 19.691 1.00 35.35 134 TYR A N 1
ATOM 688 C CA . TYR A 1 118 ? 48.689 15.676 20.798 1.00 33.02 134 TYR A CA 1
ATOM 689 C C . TYR A 1 118 ? 47.926 15.328 22.073 1.00 33.33 134 TYR A C 1
ATOM 690 O O . TYR A 1 118 ? 46.718 15.074 22.036 1.00 32.04 134 TYR A O 1
ATOM 699 N N . TYR A 1 119 ? 48.639 15.301 23.195 1.00 28.09 135 TYR A N 1
ATOM 700 C CA . TYR A 1 119 ? 48.082 14.880 24.474 1.00 25.73 135 TYR A CA 1
ATOM 701 C C . TYR A 1 119 ? 48.221 16.006 25.483 1.00 25.54 135 TYR A C 1
ATOM 702 O O . TYR A 1 119 ? 49.203 16.747 25.464 1.00 25.22 135 TYR A O 1
ATOM 711 N N . THR A 1 120 ? 47.243 16.115 26.389 1.00 23.38 136 THR A N 1
ATOM 712 C CA . THR A 1 120 ? 47.251 17.146 27.415 1.00 19.84 136 THR A CA 1
ATOM 713 C C . THR A 1 120 ? 47.194 16.502 28.792 1.00 21.57 136 THR A C 1
ATOM 714 O O . THR A 1 120 ? 46.387 15.597 29.023 1.00 20.84 136 THR A O 1
ATOM 718 N N . ILE A 1 121 ? 48.047 16.972 29.696 1.00 19.83 137 ILE A N 1
ATOM 719 C CA . ILE A 1 121 ? 47.933 16.688 31.123 1.00 19.08 137 ILE A CA 1
ATOM 720 C C . ILE A 1 121 ? 47.293 17.906 31.766 1.00 23.63 137 ILE A C 1
ATOM 721 O O . ILE A 1 121 ? 47.750 19.034 31.547 1.00 23.24 137 ILE A O 1
ATOM 726 N N . GLN A 1 122 ? 46.260 17.692 32.570 1.00 20.06 138 GLN A N 1
ATOM 727 C CA . GLN A 1 122 ? 45.637 18.783 33.303 1.00 20.87 138 GLN A CA 1
ATOM 728 C C . GLN A 1 122 ? 45.539 18.385 34.764 1.00 21.92 138 GLN A C 1
ATOM 729 O O . GLN A 1 122 ? 45.003 17.321 35.076 1.00 21.41 138 GLN A O 1
ATOM 735 N N . ILE A 1 123 ? 46.054 19.232 35.650 1.00 19.45 139 ILE A N 1
ATOM 736 C CA . ILE A 1 123 ? 46.027 18.978 37.086 1.00 21.68 139 ILE A CA 1
ATOM 737 C C . ILE A 1 123 ? 45.334 20.143 37.770 1.00 23.65 139 ILE A C 1
ATOM 738 O O . ILE A 1 123 ? 45.573 21.303 37.416 1.00 22.79 139 ILE A O 1
ATOM 743 N N . VAL A 1 124 ? 44.475 19.827 38.743 1.00 21.44 140 VAL A N 1
ATOM 744 C CA . VAL A 1 124 ? 43.893 20.811 39.644 1.00 17.92 140 VAL A CA 1
ATOM 745 C C . VAL A 1 124 ? 44.354 20.431 41.043 1.00 17.52 140 VAL A C 1
ATOM 746 O O . VAL A 1 124 ? 44.013 19.352 41.544 1.00 17.12 140 VAL A O 1
ATOM 750 N N . THR A 1 125 ? 45.169 21.273 41.650 1.00 15.20 141 THR A N 1
ATOM 751 C CA . THR A 1 125 ? 45.689 20.960 42.974 1.00 19.80 141 THR A CA 1
ATOM 752 C C . THR A 1 125 ? 44.641 21.356 43.999 1.00 26.88 141 THR A C 1
ATOM 753 O O . THR A 1 125 ? 43.676 22.057 43.663 1.00 22.20 141 THR A O 1
ATOM 757 N N . PRO A 1 126 ? 44.774 20.896 45.253 1.00 24.07 142 PRO A N 1
ATOM 758 C CA . PRO A 1 126 ? 43.699 21.160 46.224 1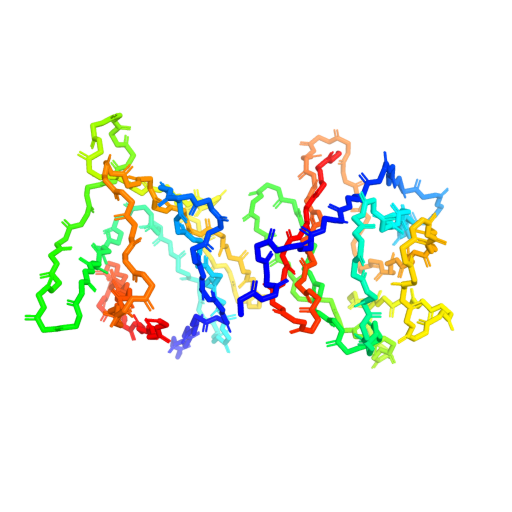.00 26.64 142 PRO A CA 1
ATOM 759 C C . PRO A 1 126 ? 43.278 22.618 46.290 1.00 41.24 142 PRO A C 1
ATOM 760 O O . PRO A 1 126 ? 42.092 22.896 46.090 1.00 45.20 142 PRO A O 1
ATOM 764 N N . ASN A 1 127 ? 44.207 23.563 46.441 1.00 29.77 143 ASN A N 1
ATOM 765 C CA . ASN A 1 127 ? 43.799 24.965 46.565 1.00 31.23 143 ASN A CA 1
ATOM 766 C C . ASN A 1 127 ? 43.096 25.514 45.322 1.00 32.48 143 ASN A C 1
ATOM 767 O O . ASN A 1 127 ? 42.749 26.698 45.282 1.00 33.14 143 ASN A O 1
ATOM 772 N N . GLY A 1 128 ? 42.874 24.685 44.309 1.00 24.55 144 GLY A N 1
ATOM 773 C CA . GLY A 1 128 ? 42.165 25.117 43.109 1.00 30.98 144 GLY A CA 1
ATOM 774 C C . GLY A 1 128 ? 43.033 25.660 41.984 1.00 31.35 144 GLY A C 1
ATOM 775 O O . GLY A 1 128 ? 42.495 26.044 40.931 1.00 30.65 144 GLY A O 1
ATOM 776 N N . TYR A 1 129 ? 44.346 25.718 42.169 1.00 24.46 145 TYR A N 1
ATOM 777 C CA . TYR A 1 129 ? 45.258 26.075 41.085 1.00 25.75 145 TYR A CA 1
ATOM 778 C C . TYR A 1 129 ? 45.263 24.998 40.004 1.00 27.80 145 TYR A C 1
ATOM 779 O O . TYR A 1 129 ? 45.253 23.804 40.302 1.00 29.26 145 TYR A O 1
ATOM 788 N N . THR A 1 130 ? 45.300 25.420 38.738 1.00 27.44 146 THR A N 1
ATOM 789 C CA . THR A 1 130 ? 45.276 24.501 37.609 1.00 25.70 146 THR A CA 1
ATOM 790 C C . THR A 1 130 ? 46.571 24.624 36.814 1.00 27.76 146 THR A C 1
ATOM 791 O O . THR A 1 130 ? 47.065 25.727 36.585 1.00 25.10 146 THR A O 1
ATOM 795 N N . VAL A 1 131 ? 47.129 23.498 36.387 1.00 24.01 147 VAL A N 1
ATOM 796 C CA . VAL A 1 131 ? 48.363 23.527 35.609 1.00 24.80 147 VAL A CA 1
ATOM 797 C C . VAL A 1 131 ? 48.273 22.465 34.518 1.00 28.85 147 VAL A C 1
ATOM 798 O O . VAL A 1 131 ? 47.750 21.368 34.746 1.00 25.43 147 VAL A O 1
ATOM 802 N N . SER A 1 132 ? 48.764 22.795 33.323 1.00 21.84 148 SER A N 1
ATOM 803 C CA . SER A 1 132 ? 48.620 21.895 32.187 1.00 26.87 148 SER A CA 1
ATOM 804 C C . SER A 1 132 ? 49.928 21.807 31.411 1.00 24.38 148 SER A C 1
ATOM 805 O O . SER A 1 132 ? 50.846 22.611 31.587 1.00 24.79 148 SER A O 1
ATOM 808 N N . TYR A 1 133 ? 49.990 20.814 30.531 1.00 19.73 149 TYR A N 1
ATOM 809 C CA . TYR A 1 133 ? 51.167 20.565 29.718 1.00 25.82 149 TYR A CA 1
ATOM 810 C C . TYR A 1 133 ? 50.712 19.744 28.526 1.00 29.10 149 TYR A C 1
ATOM 811 O O . TYR A 1 133 ? 49.935 18.804 28.691 1.00 23.91 149 TYR A O 1
ATOM 820 N N . MET A 1 134 ? 51.192 20.099 27.338 1.00 24.78 150 MET A N 1
ATOM 821 C CA . MET A 1 134 ? 50.849 19.379 26.122 1.00 27.54 150 MET A CA 1
ATOM 822 C C . MET A 1 134 ? 52.113 18.837 25.480 1.00 30.31 150 MET A C 1
ATOM 823 O O . MET A 1 134 ? 53.159 19.484 25.522 1.00 29.59 150 MET A O 1
ATOM 828 N N . PHE A 1 135 ? 52.017 17.651 24.892 1.00 29.38 151 PHE A N 1
ATOM 829 C CA . PHE A 1 135 ? 53.169 17.065 24.208 1.00 34.93 151 PHE A CA 1
ATOM 830 C C . PHE A 1 135 ? 52.756 16.025 23.168 1.00 46.36 151 PHE A C 1
ATOM 831 O O . PHE A 1 135 ? 51.566 15.803 22.904 1.00 38.16 151 PHE A O 1
ATOM 840 N N . LEU B 1 33 ? 20.325 7.605 28.410 1.00 48.14 49 LEU B N 1
ATOM 841 C CA . LEU B 1 33 ? 20.329 8.573 29.503 1.00 55.89 49 LEU B CA 1
ATOM 842 C C . LEU B 1 33 ? 21.542 9.499 29.390 1.00 46.05 49 LEU B C 1
ATOM 843 O O . LEU B 1 33 ? 22.687 9.040 29.362 1.00 54.80 49 LEU B O 1
ATOM 848 N N . THR B 1 34 ? 21.282 10.801 29.293 1.00 43.13 50 THR B N 1
ATOM 849 C CA . THR B 1 34 ? 22.327 11.814 29.193 1.00 44.15 50 THR B CA 1
ATOM 850 C C . THR B 1 34 ? 22.585 12.401 30.574 1.00 38.51 50 THR B C 1
ATOM 851 O O . THR B 1 34 ? 21.641 12.714 31.308 1.00 32.01 50 THR B O 1
ATOM 855 N N . GLN B 1 35 ? 23.859 12.534 30.932 1.00 36.99 51 GLN B N 1
ATOM 856 C CA . GLN B 1 35 ? 24.221 13.087 32.231 1.00 29.77 51 GLN B CA 1
ATOM 857 C C . GLN B 1 35 ? 25.554 13.808 32.102 1.00 31.84 51 GLN B C 1
ATOM 858 O O . GLN B 1 35 ? 26.564 13.193 31.746 1.00 26.85 51 GLN B O 1
ATOM 864 N N . LEU B 1 36 ? 25.547 15.107 32.371 1.00 28.72 52 LEU B N 1
ATOM 865 C CA . LEU B 1 36 ? 26.741 15.937 32.316 1.00 24.14 52 LEU B CA 1
ATOM 866 C C . LEU B 1 36 ? 26.894 16.670 33.639 1.00 28.37 52 LEU B C 1
ATOM 867 O O . LEU B 1 36 ? 25.936 16.829 34.398 1.00 24.58 52 LEU B O 1
ATOM 872 N N . GLN B 1 37 ? 28.110 17.141 33.900 1.00 20.37 53 GLN B N 1
ATOM 873 C CA . GLN B 1 37 ? 28.344 17.973 35.068 1.00 21.40 53 GLN B CA 1
ATOM 874 C C . GLN B 1 37 ? 29.544 18.859 34.789 1.00 19.16 53 GLN B C 1
ATOM 875 O O . GLN B 1 37 ? 30.407 18.514 33.982 1.00 19.15 53 GLN B O 1
ATOM 881 N N . ILE B 1 38 ? 29.577 20.017 35.436 1.00 16.90 54 ILE B N 1
ATOM 882 C CA . ILE B 1 38 ? 30.764 20.864 35.423 1.00 16.83 54 ILE B CA 1
ATOM 883 C C . ILE B 1 38 ? 31.583 20.468 36.652 1.00 21.83 54 ILE B C 1
ATOM 884 O O . ILE B 1 38 ? 31.171 20.718 37.789 1.00 20.59 54 ILE B O 1
ATOM 889 N N . ASP B 1 39 ? 32.711 19.787 36.419 1.00 21.10 55 ASP B N 1
ATOM 890 C CA . ASP B 1 39 ? 33.558 19.347 37.525 1.00 18.94 55 ASP B CA 1
ATOM 891 C C . ASP B 1 39 ? 34.043 20.533 38.341 1.00 20.96 55 ASP B C 1
ATOM 892 O O . ASP B 1 39 ? 34.101 20.468 39.575 1.00 26.30 55 ASP B O 1
ATOM 897 N N . TYR B 1 40 ? 34.421 21.611 37.664 1.00 17.36 56 TYR B N 1
ATOM 898 C CA . TYR B 1 40 ? 35.141 22.724 38.261 1.00 19.84 56 TYR B CA 1
ATOM 899 C C . TYR B 1 40 ? 35.118 23.865 37.270 1.00 19.47 56 TYR B C 1
ATOM 900 O O . TYR B 1 40 ? 35.113 23.644 36.058 1.00 20.38 56 TYR B O 1
ATOM 909 N N . ALA B 1 41 ? 35.056 25.081 37.792 1.00 22.20 57 ALA B N 1
ATOM 910 C CA . ALA B 1 41 ? 35.200 26.273 36.971 1.00 21.62 57 ALA B CA 1
ATOM 911 C C . ALA B 1 41 ? 35.805 27.344 37.852 1.00 25.50 57 ALA B C 1
ATOM 912 O O . ALA B 1 41 ? 35.561 27.373 39.062 1.00 24.18 57 ALA B O 1
ATOM 914 N N . THR B 1 42 ? 36.618 28.202 37.243 1.00 24.55 58 THR B N 1
ATOM 915 C CA . THR B 1 42 ? 37.338 29.221 37.992 1.00 30.64 58 THR B CA 1
ATOM 916 C C . THR B 1 42 ? 37.817 30.280 37.011 1.00 32.57 58 THR B C 1
ATOM 917 O O . THR B 1 42 ? 37.976 30.016 35.814 1.00 31.71 58 THR B O 1
ATOM 921 N N . ASN B 1 43 ? 38.029 31.488 37.523 1.00 34.34 59 ASN B N 1
ATOM 922 C CA . ASN B 1 43 ? 38.732 32.508 36.759 1.00 39.01 59 ASN B CA 1
ATOM 923 C C . ASN B 1 43 ? 40.226 32.303 36.979 1.00 41.28 59 ASN B C 1
ATOM 924 O O . ASN B 1 43 ? 40.690 32.234 38.121 1.00 42.86 59 ASN B O 1
ATOM 929 N N . THR B 1 44 ? 40.963 32.146 35.884 1.00 44.54 60 THR B N 1
ATOM 930 C CA . THR B 1 44 ? 42.387 31.851 35.949 1.00 43.65 60 THR B CA 1
ATOM 931 C C . THR B 1 44 ? 43.221 33.123 35.891 1.00 53.77 60 THR B C 1
ATOM 932 O O . THR B 1 44 ? 44.054 33.364 36.768 1.00 62.09 60 THR B O 1
ATOM 936 N N . SER B 1 45 ? 43.010 33.941 34.870 1.00 60.56 61 SER B N 1
ATOM 937 C CA . SER B 1 45 ? 43.626 35.252 34.792 1.00 64.27 61 SER B CA 1
ATOM 938 C C . SER B 1 45 ? 42.595 36.304 35.183 1.00 66.45 61 SER B C 1
ATOM 939 O O . SER B 1 45 ? 41.497 35.987 35.650 1.00 64.29 61 SER B O 1
ATOM 942 N N . SER B 1 46 ? 42.951 37.574 34.990 1.00 65.31 62 SER B N 1
ATOM 943 C CA . SER B 1 46 ? 41.983 38.648 35.170 1.00 63.23 62 SER B CA 1
ATOM 944 C C . SER B 1 46 ? 40.813 38.498 34.204 1.00 70.06 62 SER B C 1
ATOM 945 O O . SER B 1 46 ? 39.665 38.799 34.555 1.00 64.93 62 SER B O 1
ATOM 948 N N . ASN B 1 47 ? 41.083 38.014 32.985 1.00 65.83 63 ASN B N 1
ATOM 949 C CA . ASN B 1 47 ? 40.096 38.021 31.912 1.00 61.97 63 ASN B CA 1
ATOM 950 C C . ASN B 1 47 ? 39.934 36.646 31.259 1.00 52.59 63 ASN B C 1
ATOM 951 O O . ASN B 1 47 ? 39.639 36.558 30.064 1.00 52.07 63 ASN B O 1
ATOM 956 N N . THR B 1 48 ? 40.106 35.563 32.016 1.00 51.59 64 THR B N 1
ATOM 957 C CA . THR B 1 48 ? 39.855 34.224 31.490 1.00 40.94 64 THR B CA 1
ATOM 958 C C . THR B 1 48 ? 39.109 33.390 32.520 1.00 36.72 64 THR B C 1
ATOM 959 O O . THR B 1 48 ? 39.482 33.379 33.697 1.00 30.12 64 THR B O 1
ATOM 963 N N . VAL B 1 49 ? 38.055 32.697 32.071 1.00 30.18 65 VAL B N 1
ATOM 964 C CA . VAL B 1 49 ? 37.314 31.727 32.878 1.00 28.04 65 VAL B CA 1
ATOM 965 C C . VAL B 1 49 ? 37.407 30.367 32.192 1.00 24.66 65 VAL B C 1
ATOM 966 O O . VAL B 1 49 ? 37.288 30.276 30.966 1.00 25.45 65 VAL B O 1
ATOM 970 N N . VAL B 1 50 ? 37.640 29.314 32.971 1.00 20.69 66 VAL B N 1
ATOM 971 C CA A VAL B 1 50 ? 37.741 27.955 32.455 0.46 23.32 66 VAL B CA 1
ATOM 972 C CA B VAL B 1 50 ? 37.742 27.953 32.455 0.54 23.33 66 VAL B CA 1
ATOM 973 C C . VAL B 1 50 ? 36.720 27.083 33.175 1.00 22.36 66 VAL B C 1
ATOM 974 O O . VAL B 1 50 ? 36.505 27.238 34.379 1.00 25.37 66 VAL B O 1
ATOM 981 N N . ALA B 1 51 ? 36.062 26.187 32.431 1.00 18.98 67 ALA B N 1
ATOM 982 C CA . ALA B 1 51 ? 35.136 25.232 33.030 1.00 19.24 67 ALA B CA 1
ATOM 983 C C . ALA B 1 51 ? 35.444 23.851 32.478 1.00 22.24 67 ALA B C 1
ATOM 984 O O . ALA B 1 51 ? 35.739 23.704 31.286 1.00 25.40 67 ALA B O 1
ATOM 986 N N . TYR B 1 52 ? 35.386 22.842 33.341 1.00 20.14 68 TYR B N 1
ATOM 987 C CA . TYR B 1 52 ? 35.640 21.458 32.939 1.00 22.36 68 TYR B CA 1
ATOM 988 C C . TYR B 1 52 ? 34.313 20.725 32.847 1.00 18.98 68 TYR B C 1
ATOM 989 O O . TYR B 1 52 ? 33.681 20.451 33.873 1.00 17.75 68 TYR B O 1
ATOM 998 N N . LEU B 1 53 ? 33.902 20.398 31.622 1.00 18.88 69 LEU B N 1
ATOM 999 C CA . LEU B 1 53 ? 32.609 19.781 31.355 1.00 20.92 69 LEU B CA 1
ATOM 1000 C C . LEU B 1 53 ? 32.811 18.276 31.205 1.00 20.43 69 LEU B C 1
ATOM 1001 O O . LEU B 1 53 ? 33.554 17.831 30.325 1.00 20.46 69 LEU B O 1
ATOM 1006 N N . HIS B 1 54 ? 32.139 17.502 32.048 1.00 20.24 70 HIS B N 1
ATOM 1007 C CA . HIS B 1 54 ? 32.410 16.082 32.223 1.00 20.13 70 HIS B CA 1
ATOM 1008 C C . HIS B 1 54 ? 31.157 15.284 31.877 1.00 23.82 70 HIS B C 1
ATOM 1009 O O . HIS B 1 54 ? 30.082 15.548 32.419 1.00 20.32 70 HIS B O 1
ATOM 1016 N N . ASN B 1 55 ? 31.288 14.332 30.956 1.00 20.88 71 ASN B N 1
ATOM 1017 C CA . ASN B 1 55 ? 30.176 13.468 30.557 1.00 21.15 71 ASN B CA 1
ATOM 1018 C C . ASN B 1 55 ? 30.197 12.238 31.460 1.00 26.55 71 ASN B C 1
ATOM 1019 O O . ASN B 1 55 ? 31.094 11.396 31.350 1.00 30.02 71 ASN B O 1
ATOM 1024 N N . VAL B 1 56 ? 29.218 12.127 32.356 1.00 27.35 72 VAL B N 1
ATOM 1025 C CA . VAL B 1 56 ? 29.135 10.975 33.247 1.00 33.71 72 VAL B CA 1
ATOM 1026 C C . VAL B 1 56 ? 27.987 10.050 32.867 1.00 32.16 72 VAL B C 1
ATOM 1027 O O . VAL B 1 56 ? 27.633 9.165 33.645 1.00 35.72 72 VAL B O 1
ATOM 1031 N N . GLY B 1 57 ? 27.402 10.231 31.689 1.00 33.19 73 GLY B N 1
ATOM 1032 C CA . GLY B 1 57 ? 26.287 9.427 31.236 1.00 39.89 73 GLY B CA 1
ATOM 1033 C C . GLY B 1 57 ? 26.694 8.394 30.205 1.00 39.27 73 GLY B C 1
ATOM 1034 O O . GLY B 1 57 ? 27.870 8.051 30.048 1.00 38.90 73 GLY B O 1
ATOM 1035 N N . GLU B 1 58 ? 25.704 7.897 29.474 1.00 41.54 74 GLU B N 1
ATOM 1036 C CA . GLU B 1 58 ? 25.950 6.838 28.509 1.00 38.21 74 GLU B CA 1
ATOM 1037 C C . GLU B 1 58 ? 25.951 7.324 27.072 1.00 40.77 74 GLU B C 1
ATOM 1038 O O . GLU B 1 58 ? 26.352 6.570 26.180 1.00 46.31 74 GLU B O 1
ATOM 1044 N N . THR B 1 59 ? 25.526 8.554 26.826 1.00 34.02 75 THR B N 1
ATOM 1045 C CA . THR B 1 59 ? 25.431 9.084 25.478 1.00 38.15 75 THR B CA 1
ATOM 1046 C C . THR B 1 59 ? 26.613 9.990 25.173 1.00 35.74 75 THR B C 1
ATOM 1047 O O . THR B 1 59 ? 27.242 10.559 26.066 1.00 38.88 75 THR B O 1
ATOM 1051 N N . THR B 1 60 ? 26.889 10.130 23.884 1.00 37.77 76 THR B N 1
ATOM 1052 C CA . THR B 1 60 ? 27.862 11.082 23.380 1.00 34.42 76 THR B CA 1
ATOM 1053 C C . THR B 1 60 ? 27.163 12.387 23.026 1.00 37.60 76 THR B C 1
ATOM 1054 O O . THR B 1 60 ? 26.086 12.379 22.426 1.00 37.86 76 THR B O 1
ATOM 1058 N N . ILE B 1 61 ? 27.774 13.507 23.399 1.00 28.25 77 ILE B N 1
ATOM 1059 C CA . ILE B 1 61 ? 27.281 14.821 23.001 1.00 30.56 77 ILE B CA 1
ATOM 1060 C C . ILE B 1 61 ? 28.036 15.242 21.746 1.00 38.07 77 ILE B C 1
ATOM 1061 O O . ILE B 1 61 ? 29.246 15.471 21.792 1.00 38.45 77 ILE B O 1
ATOM 1066 N N . SER B 1 62 ? 27.328 15.361 20.628 1.00 31.56 78 SER B N 1
ATOM 1067 C CA . SER B 1 62 ? 27.908 15.867 19.393 1.00 33.83 78 SER B CA 1
ATOM 1068 C C . SER B 1 62 ? 27.603 17.355 19.239 1.00 36.70 78 SER B C 1
ATOM 1069 O O . SER B 1 62 ? 26.708 17.900 19.894 1.00 35.25 78 SER B O 1
ATOM 1072 N N . TYR B 1 63 ? 28.371 18.009 18.360 1.00 25.20 79 TYR B N 1
ATOM 1073 C CA . TYR B 1 63 ? 28.142 19.410 17.995 1.00 32.21 79 TYR B CA 1
ATOM 1074 C C . TYR B 1 63 ? 28.161 20.318 19.225 1.00 31.88 79 TYR B C 1
ATOM 1075 O O . TYR B 1 63 ? 27.375 21.264 19.344 1.00 26.89 79 TYR B O 1
ATOM 1084 N N . LEU B 1 64 ? 29.092 20.031 20.140 1.00 30.50 80 LEU B N 1
ATOM 1085 C CA . LEU B 1 64 ? 29.207 20.799 21.374 1.00 24.57 80 LEU B CA 1
ATOM 1086 C C . LEU B 1 64 ? 29.416 22.284 21.093 1.00 23.81 80 LEU B C 1
ATOM 1087 O O . LEU B 1 64 ? 28.959 23.133 21.866 1.00 25.41 80 LEU B O 1
ATOM 1092 N N . GLN B 1 65 ? 30.068 22.622 19.977 1.00 24.43 81 GLN B N 1
ATOM 1093 C CA . GLN B 1 65 ? 30.227 24.028 19.623 1.00 29.11 81 GLN B CA 1
ATOM 1094 C C . GLN B 1 65 ? 28.902 24.713 19.288 1.00 25.94 81 GLN B C 1
ATOM 1095 O O . GLN B 1 65 ? 28.885 25.942 19.171 1.00 29.86 81 GLN B O 1
ATOM 1101 N N . ASN B 1 66 ? 27.810 23.964 19.128 1.00 22.77 82 ASN B N 1
ATOM 1102 C CA . ASN B 1 66 ? 26.484 24.557 18.943 1.00 25.60 82 ASN B CA 1
ATOM 1103 C C . ASN B 1 66 ? 25.771 24.816 20.266 1.00 32.00 82 ASN B C 1
ATOM 1104 O O . ASN B 1 66 ? 24.612 25.262 20.265 1.00 25.42 82 ASN B O 1
ATOM 1109 N N . SER B 1 67 ? 26.428 24.548 21.395 1.00 26.18 83 SER B N 1
ATOM 1110 C CA . SER B 1 67 ? 25.839 24.843 22.693 1.00 23.22 83 SER B CA 1
ATOM 1111 C C . SER B 1 67 ? 25.632 26.346 22.870 1.00 21.49 83 SER B C 1
ATOM 1112 O O . SER B 1 67 ? 26.217 27.173 22.165 1.00 23.38 83 SER B O 1
ATOM 1115 N N . VAL B 1 68 ? 24.815 26.700 23.860 1.00 19.24 84 VAL B N 1
ATOM 1116 C CA . VAL B 1 68 ? 24.674 28.084 24.305 1.00 19.86 84 VAL B CA 1
ATOM 1117 C C . VAL B 1 68 ? 25.311 28.191 25.686 1.00 25.07 84 VAL B C 1
ATOM 1118 O O . VAL B 1 68 ? 24.992 27.408 26.588 1.00 21.88 84 VAL B O 1
ATOM 1122 N N . VAL B 1 69 ? 26.221 29.144 25.845 1.00 21.81 85 VAL B N 1
ATOM 1123 C CA . VAL B 1 69 ? 26.913 29.382 27.105 1.00 22.08 85 VAL B CA 1
ATOM 1124 C C . VAL B 1 69 ? 26.438 30.718 27.654 1.00 24.49 85 VAL B C 1
ATOM 1125 O O . VAL B 1 69 ? 26.475 31.732 26.946 1.00 25.03 85 VAL B O 1
ATOM 1129 N N . TYR B 1 70 ? 25.971 30.717 28.898 1.00 21.87 86 TYR B N 1
ATOM 1130 C CA . TYR B 1 70 ? 25.585 31.939 29.589 1.00 20.33 86 TYR B CA 1
ATOM 1131 C C . TYR B 1 70 ? 26.576 32.226 30.705 1.00 25.43 86 TYR B C 1
ATOM 1132 O O . TYR B 1 70 ? 27.040 31.303 31.383 1.00 23.00 86 TYR B O 1
ATOM 1141 N N . PHE B 1 71 ? 26.877 33.508 30.918 1.00 23.21 87 PHE B N 1
ATOM 1142 C CA . PHE B 1 71 ? 27.828 33.880 31.953 1.00 22.86 87 PHE B CA 1
ATOM 1143 C C . PHE B 1 71 ? 27.514 35.276 32.459 1.00 25.09 87 PHE B C 1
ATOM 1144 O O . PHE B 1 71 ? 27.068 36.136 31.699 1.00 24.55 87 PHE B O 1
ATOM 1152 N N . GLY B 1 72 ? 27.747 35.491 33.752 1.00 26.18 88 GLY B N 1
ATOM 1153 C CA . GLY B 1 72 ? 27.688 36.819 34.311 1.00 22.97 88 GLY B CA 1
ATOM 1154 C C . GLY B 1 72 ? 27.642 36.828 35.822 1.00 27.59 88 GLY B C 1
ATOM 1155 O O . GLY B 1 72 ? 27.640 35.778 36.476 1.00 25.97 88 GLY B O 1
ATOM 1156 N N . PRO B 1 73 ? 27.642 38.026 36.411 1.00 28.25 89 PRO B N 1
ATOM 1157 C CA . PRO B 1 73 ? 27.394 38.125 37.854 1.00 35.98 89 PRO B CA 1
ATOM 1158 C C . PRO B 1 73 ? 25.990 37.623 38.148 1.00 43.08 89 PRO B C 1
ATOM 1159 O O . PRO B 1 73 ? 25.113 37.643 37.281 1.00 41.10 89 PRO B O 1
ATOM 1163 N N . ASN B 1 74 ? 25.796 37.108 39.359 1.00 46.87 90 ASN B N 1
ATOM 1164 C CA . ASN B 1 74 ? 24.572 36.367 39.648 1.00 37.96 90 ASN B CA 1
ATOM 1165 C C . ASN B 1 74 ? 23.349 37.247 39.459 1.00 47.78 90 ASN B C 1
ATOM 1166 O O . ASN B 1 74 ? 23.296 38.375 39.958 1.00 42.94 90 ASN B O 1
ATOM 1171 N N . GLY B 1 75 ? 22.369 36.730 38.716 1.00 48.44 91 GLY B N 1
ATOM 1172 C CA . GLY B 1 75 ? 21.167 37.473 38.407 1.00 47.62 91 GLY B CA 1
ATOM 1173 C C . GLY B 1 75 ? 21.247 38.267 37.130 1.00 53.24 91 GLY B C 1
ATOM 1174 O O . GLY B 1 75 ? 20.257 38.912 36.748 1.00 45.40 91 GLY B O 1
ATOM 1175 N N . GLN B 1 76 ? 22.397 38.249 36.461 1.00 41.11 92 GLN B N 1
ATOM 1176 C CA . GLN B 1 76 ? 22.618 39.035 35.264 1.00 40.86 92 GLN B CA 1
ATOM 1177 C C . GLN B 1 76 ? 23.480 38.220 34.296 1.00 37.39 92 GLN B C 1
ATOM 1178 O O . GLN B 1 76 ? 24.545 38.648 33.863 1.00 41.29 92 GLN B O 1
ATOM 1184 N N . LEU B 1 77 ? 23.025 37.012 33.950 1.00 28.07 93 LEU B N 1
ATOM 1185 C CA . LEU B 1 77 ? 23.736 36.218 32.955 1.00 29.33 93 LEU B CA 1
ATOM 1186 C C . LEU B 1 77 ? 23.310 36.649 31.561 1.00 32.65 93 LEU B C 1
ATOM 1187 O O . LEU B 1 77 ? 22.192 37.137 31.358 1.00 33.43 93 LEU B O 1
ATOM 1192 N N . GLN B 1 78 ? 24.194 36.451 30.592 1.00 24.71 94 GLN B N 1
ATOM 1193 C CA . GLN B 1 78 ? 23.799 36.623 29.204 1.00 32.01 94 GLN B CA 1
ATOM 1194 C C . GLN B 1 78 ? 24.615 35.683 28.328 1.00 29.72 94 GLN B C 1
ATOM 1195 O O . GLN B 1 78 ? 25.684 35.210 28.739 1.00 26.16 94 GLN B O 1
ATOM 1201 N N . PRO B 1 79 ? 24.116 35.353 27.140 1.00 25.69 95 PRO B N 1
ATOM 1202 C CA . PRO B 1 79 ? 24.822 34.394 26.292 1.00 27.64 95 PRO B CA 1
ATOM 1203 C C . PRO B 1 79 ? 26.120 34.982 25.778 1.00 32.93 95 PRO B C 1
ATOM 1204 O O . PRO B 1 79 ? 26.255 36.194 25.594 1.00 30.54 95 PRO B O 1
ATOM 1208 N N . VAL B 1 80 ? 27.090 34.093 25.595 1.00 26.35 96 VAL B N 1
ATOM 1209 C CA . VAL B 1 80 ? 28.439 34.428 25.170 1.00 22.14 96 VAL B CA 1
ATOM 1210 C C . VAL B 1 80 ? 28.625 33.848 23.776 1.00 25.71 96 VAL B C 1
ATOM 1211 O O . VAL B 1 80 ? 28.285 32.683 23.538 1.00 25.41 96 VAL B O 1
ATOM 1215 N N . GLY B 1 81 ? 29.156 34.651 22.857 1.00 27.81 97 GLY B N 1
ATOM 1216 C CA . GLY B 1 81 ? 29.295 34.195 21.479 1.00 31.10 97 GLY B CA 1
ATOM 1217 C C . GLY B 1 81 ? 30.425 33.183 21.341 1.00 30.44 97 GLY B C 1
ATOM 1218 O O . GLY B 1 81 ? 31.455 33.278 22.007 1.00 32.78 97 GLY B O 1
ATOM 1219 N N . TYR B 1 82 ? 30.230 32.212 20.448 1.00 28.79 98 TYR B N 1
ATOM 1220 C CA . TYR B 1 82 ? 31.198 31.135 20.253 1.00 32.86 98 TYR B CA 1
ATOM 1221 C C . TYR B 1 82 ? 32.313 31.554 19.300 1.00 36.05 98 TYR B C 1
ATOM 1222 O O . TYR B 1 82 ? 32.054 31.877 18.138 1.00 32.50 98 TYR B O 1
ATOM 1231 N N . ASN B 1 83 ? 33.553 31.513 19.785 1.00 34.22 99 ASN B N 1
ATOM 1232 C CA . ASN B 1 83 ? 34.739 31.481 18.926 1.00 39.86 99 ASN B CA 1
ATOM 1233 C C . ASN B 1 83 ? 34.784 32.652 17.948 1.00 53.27 99 ASN B C 1
ATOM 1234 O O . ASN B 1 83 ? 35.164 32.495 16.786 1.00 54.14 99 ASN B O 1
ATOM 1239 N N . SER B 1 84 ? 34.383 33.837 18.402 1.00 47.77 100 SER B N 1
ATOM 1240 C CA . SER B 1 84 ? 34.667 35.006 17.582 1.00 55.09 100 SER B CA 1
ATOM 1241 C C . SER B 1 84 ? 36.090 35.436 17.898 1.00 58.02 100 SER B C 1
ATOM 1242 O O . SER B 1 84 ? 36.946 34.601 18.211 1.00 63.76 100 SER B O 1
ATOM 1245 N N . GLY B 1 85 ? 36.356 36.727 17.822 1.00 62.74 101 GLY B N 1
ATOM 1246 C CA . GLY B 1 85 ? 37.584 37.259 18.371 1.00 61.33 101 GLY B CA 1
ATOM 1247 C C . GLY B 1 85 ? 37.220 38.452 19.220 1.00 61.13 101 GLY B C 1
ATOM 1248 O O . GLY B 1 85 ? 38.075 39.097 19.833 1.00 64.14 101 GLY B O 1
ATOM 1249 N N . SER B 1 86 ? 35.923 38.743 19.247 1.00 62.55 102 SER B N 1
ATOM 1250 C CA . SER B 1 86 ? 35.378 39.909 19.926 1.00 67.98 102 SER B CA 1
ATOM 1251 C C . SER B 1 86 ? 34.873 39.470 21.294 1.00 60.23 102 SER B C 1
ATOM 1252 O O . SER B 1 86 ? 33.853 38.779 21.397 1.00 56.62 102 SER B O 1
ATOM 1255 N N . SER B 1 87 ? 35.595 39.870 22.336 1.00 64.64 103 SER B N 1
ATOM 1256 C CA . SER B 1 87 ? 35.226 39.570 23.713 1.00 60.20 103 SER B CA 1
ATOM 1257 C C . SER B 1 87 ? 33.870 40.162 24.083 1.00 57.46 103 SER B C 1
ATOM 1258 O O . SER B 1 87 ? 33.522 41.249 23.630 1.00 65.10 103 SER B O 1
ATOM 1261 N N . PRO B 1 88 ? 33.097 39.438 24.908 1.00 52.31 104 PRO B N 1
ATOM 1262 C CA . PRO B 1 88 ? 33.443 38.091 25.386 1.00 43.79 104 PRO B CA 1
ATOM 1263 C C . PRO B 1 88 ? 33.133 36.995 24.369 1.00 37.54 104 PRO B C 1
ATOM 1264 O O . PRO B 1 88 ? 32.214 37.143 23.574 1.00 36.17 104 PRO B O 1
ATOM 1268 N N . TYR B 1 89 ? 33.914 35.917 24.372 1.00 31.58 105 TYR B N 1
ATOM 1269 C CA . TYR B 1 89 ? 33.619 34.774 23.523 1.00 30.13 105 TYR B CA 1
ATOM 1270 C C . TYR B 1 89 ? 34.169 33.520 24.188 1.00 23.89 105 TYR B C 1
ATOM 1271 O O . TYR B 1 89 ? 34.996 33.592 25.099 1.00 27.44 105 TYR B O 1
ATOM 1280 N N . TRP B 1 90 ? 33.704 32.365 23.727 1.00 25.58 106 TRP B N 1
ATOM 1281 C CA . TRP B 1 90 ? 34.136 31.109 24.318 1.00 25.25 106 TRP B CA 1
ATOM 1282 C C . TRP B 1 90 ? 34.616 30.126 23.258 1.00 26.95 106 TRP B C 1
ATOM 1283 O O . TRP B 1 90 ? 34.277 30.218 22.075 1.00 21.94 106 TRP B O 1
ATOM 1294 N N . THR B 1 91 ? 35.430 29.176 23.718 1.00 25.15 107 THR B N 1
ATOM 1295 C CA . THR B 1 91 ? 35.947 28.092 22.900 1.00 24.27 107 THR B CA 1
ATOM 1296 C C . THR B 1 91 ? 35.850 26.795 23.698 1.00 25.62 107 THR B C 1
ATOM 1297 O O . THR B 1 91 ? 35.731 26.804 24.928 1.00 24.34 107 THR B O 1
ATOM 1301 N N . VAL B 1 92 ? 35.927 25.669 22.998 1.00 25.38 108 VAL B N 1
ATOM 1302 C CA . VAL B 1 92 ? 35.921 24.365 23.653 1.00 24.55 108 VAL B CA 1
ATOM 1303 C C . VAL B 1 92 ? 36.980 23.485 22.988 1.00 27.63 108 VAL B C 1
ATOM 1304 O O . VAL B 1 92 ? 37.200 23.574 21.776 1.00 24.02 108 VAL B O 1
ATOM 1308 N N . THR B 1 93 ? 37.656 22.650 23.790 1.00 26.89 109 THR B N 1
ATOM 1309 C CA . THR B 1 93 ? 38.809 21.894 23.299 1.00 28.60 109 THR B CA 1
ATOM 1310 C C . THR B 1 93 ? 38.418 20.781 22.333 1.00 30.79 109 THR B C 1
ATOM 1311 O O . THR B 1 93 ? 39.281 20.275 21.602 1.00 29.73 109 THR B O 1
ATOM 1315 N N . SER B 1 94 ? 37.147 20.393 22.302 1.00 26.61 110 SER B N 1
ATOM 1316 C CA . SER B 1 94 ? 36.681 19.379 21.370 1.00 26.35 110 SER B CA 1
ATOM 1317 C C . SER B 1 94 ? 35.200 19.587 21.098 1.00 32.61 110 SER B C 1
ATOM 1318 O O . SER B 1 94 ? 34.456 20.043 21.970 1.00 29.37 110 SER B O 1
ATOM 1321 N N . ASN B 1 95 ? 34.774 19.217 19.888 1.00 29.02 111 ASN B N 1
ATOM 1322 C CA . ASN B 1 95 ? 33.387 19.386 19.472 1.00 29.79 111 ASN B CA 1
ATOM 1323 C C . ASN B 1 95 ? 32.519 18.171 19.776 1.00 34.32 111 ASN B C 1
ATOM 1324 O O . ASN B 1 95 ? 31.312 18.212 19.517 1.00 33.80 111 ASN B O 1
ATOM 1329 N N . SER B 1 96 ? 33.086 17.099 20.324 1.00 28.89 112 SER B N 1
ATOM 1330 C CA . SER B 1 96 ? 32.284 15.987 20.805 1.00 32.50 112 SER B CA 1
ATOM 1331 C C . SER B 1 96 ? 32.736 15.598 22.202 1.00 32.49 112 SER B C 1
ATOM 1332 O O . SER B 1 96 ? 33.908 15.752 22.561 1.00 30.57 112 SER B O 1
ATOM 1335 N N . LEU B 1 97 ? 31.795 15.075 22.985 1.00 33.18 113 LEU B N 1
ATOM 1336 C CA . LEU B 1 97 ? 32.046 14.691 24.375 1.00 28.96 113 LEU B CA 1
ATOM 1337 C C . LEU B 1 97 ? 31.521 13.269 24.558 1.00 31.14 113 LEU B C 1
ATOM 1338 O O . LEU B 1 97 ? 30.310 13.051 24.669 1.00 31.71 113 LEU B O 1
ATOM 1343 N N . GLN B 1 98 ? 32.432 12.300 24.568 1.00 29.02 114 GLN B N 1
ATOM 1344 C CA . GLN B 1 98 ? 32.062 10.906 24.719 1.00 32.40 114 GLN B CA 1
ATOM 1345 C C . GLN B 1 98 ? 31.864 10.559 26.193 1.00 28.86 114 GLN B C 1
ATOM 1346 O O . GLN B 1 98 ? 32.308 11.294 27.079 1.00 25.69 114 GLN B O 1
ATOM 1352 N N . PRO B 1 99 ? 31.195 9.443 26.486 1.00 28.47 115 PRO B N 1
ATOM 1353 C CA . PRO B 1 99 ? 31.004 9.053 27.892 1.00 30.10 115 PRO B CA 1
ATOM 1354 C C . PRO B 1 99 ? 32.339 8.904 28.611 1.00 30.81 115 PRO B C 1
ATOM 1355 O O . PRO B 1 99 ? 33.281 8.310 28.087 1.00 32.63 115 PRO B O 1
ATOM 1359 N N . GLY B 1 100 ? 32.410 9.448 29.821 1.00 24.40 116 GLY B N 1
ATOM 1360 C CA . GLY B 1 100 ? 33.612 9.399 30.612 1.00 29.42 116 GLY B CA 1
ATOM 1361 C C . GLY B 1 100 ? 34.655 10.430 30.259 1.00 30.86 116 GLY B C 1
ATOM 1362 O O . GLY B 1 100 ? 35.715 10.443 30.889 1.00 30.83 116 GLY B O 1
ATOM 1363 N N . SER B 1 101 ? 34.401 11.292 29.281 1.00 25.71 117 SER B N 1
ATOM 1364 C CA . SER B 1 101 ? 35.390 12.265 28.846 1.00 28.39 117 SER B CA 1
ATOM 1365 C C . SER B 1 101 ? 35.098 13.644 29.418 1.00 23.69 117 SER B C 1
ATOM 1366 O O . SER B 1 101 ? 34.013 13.931 29.919 1.00 22.88 117 SER B O 1
ATOM 1369 N N . VAL B 1 102 ? 36.091 14.514 29.300 1.00 20.38 118 VAL B N 1
ATOM 1370 C CA . VAL B 1 102 ? 36.051 15.857 29.848 1.00 19.97 118 VAL B CA 1
ATOM 1371 C C . VAL B 1 102 ? 36.586 16.795 28.783 1.00 22.13 118 VAL B C 1
ATOM 1372 O O . VAL B 1 102 ? 37.588 16.488 28.133 1.00 24.29 118 VAL B O 1
ATOM 1376 N N . VAL B 1 103 ? 35.920 17.934 28.587 1.00 23.44 119 VAL B N 1
ATOM 1377 C CA . VAL B 1 103 ? 36.444 18.959 27.696 1.00 20.69 119 VAL B CA 1
ATOM 1378 C C . VAL B 1 103 ? 36.565 20.246 28.480 1.00 20.86 119 VAL B C 1
ATOM 1379 O O . VAL B 1 103 ? 35.878 20.461 29.478 1.00 24.70 119 VAL B O 1
ATOM 1383 N N . LYS B 1 104 ? 37.450 21.111 28.002 1.00 20.52 120 LYS B N 1
ATOM 1384 C CA . LYS B 1 104 ? 37.745 22.372 28.653 1.00 24.06 120 LYS B CA 1
ATOM 1385 C C . LYS B 1 104 ? 37.103 23.497 27.853 1.00 29.03 120 LYS B C 1
ATOM 1386 O O . LYS B 1 104 ? 37.390 23.663 26.661 1.00 24.52 120 LYS B O 1
ATOM 1392 N N . ILE B 1 105 ? 36.210 24.233 28.499 1.00 24.76 121 ILE B N 1
ATOM 1393 C CA . ILE B 1 105 ? 35.581 25.420 27.932 1.00 21.98 121 ILE B CA 1
ATOM 1394 C C . ILE B 1 105 ? 36.290 26.632 28.506 1.00 24.17 121 ILE B C 1
ATOM 1395 O O . ILE B 1 105 ? 36.523 26.697 29.718 1.00 25.77 121 ILE B O 1
ATOM 1400 N N . ILE B 1 106 ? 36.647 27.586 27.649 1.00 22.10 122 ILE B N 1
ATOM 1401 C CA . ILE B 1 106 ? 37.352 28.790 28.066 1.00 23.89 122 ILE B CA 1
ATOM 1402 C C . ILE B 1 106 ? 36.529 29.989 27.630 1.00 24.83 122 ILE B C 1
ATOM 1403 O O . ILE B 1 106 ? 36.104 30.059 26.475 1.00 25.17 122 ILE B O 1
ATOM 1408 N N . ILE B 1 107 ? 36.297 30.921 28.544 1.00 21.47 123 ILE B N 1
ATOM 1409 C CA . ILE B 1 107 ? 35.634 32.182 28.224 1.00 26.56 123 ILE B CA 1
ATOM 1410 C C . ILE B 1 107 ? 36.678 33.288 28.297 1.00 29.75 123 ILE B C 1
ATOM 1411 O O . ILE B 1 107 ? 37.334 33.461 29.333 1.00 27.58 123 ILE B O 1
ATOM 1416 N N . TYR B 1 108 ? 36.827 34.039 27.207 1.00 30.01 124 TYR B N 1
ATOM 1417 C CA . TYR B 1 108 ? 37.764 35.157 27.143 1.00 33.40 124 TYR B CA 1
ATOM 1418 C C . TYR B 1 108 ? 36.976 36.434 27.391 1.00 35.29 124 TYR B C 1
ATOM 1419 O O . TYR B 1 108 ? 36.146 36.825 26.566 1.00 36.54 124 TYR B O 1
ATOM 1428 N N . LEU B 1 109 ? 37.223 37.066 28.535 1.00 37.19 125 LEU B N 1
ATOM 1429 C CA . LEU B 1 109 ? 36.462 38.220 28.987 1.00 44.61 125 LEU B CA 1
ATOM 1430 C C . LEU B 1 109 ? 37.078 39.518 28.479 1.00 49.50 125 LEU B C 1
ATOM 1431 O O . LEU B 1 109 ? 38.286 39.609 28.246 1.00 48.68 125 LEU B O 1
ATOM 1436 N N . SER B 1 110 ? 36.232 40.538 28.339 1.00 56.25 126 SER B N 1
ATOM 1437 C CA . SER B 1 110 ? 36.719 41.848 27.918 1.00 64.91 126 SER B CA 1
ATOM 1438 C C . SER B 1 110 ? 37.204 42.674 29.106 1.00 71.58 126 SER B C 1
ATOM 1439 O O . SER B 1 110 ? 38.228 43.363 29.009 1.00 69.03 126 SER B O 1
ATOM 1442 N N . SER B 1 111 ? 36.491 42.608 30.233 1.00 67.23 127 SER B N 1
ATOM 1443 C CA . SER B 1 111 ? 36.851 43.294 31.463 1.00 60.33 127 SER B CA 1
ATOM 1444 C C . SER B 1 111 ? 37.058 42.287 32.592 1.00 65.05 127 SER B C 1
ATOM 1445 O O . SER B 1 111 ? 36.430 41.221 32.602 1.00 60.56 127 SER B O 1
ATOM 1448 N N . PRO B 1 112 ? 37.937 42.587 33.547 1.00 70.04 128 PRO B N 1
ATOM 1449 C CA . PRO B 1 112 ? 38.228 41.620 34.611 1.00 63.94 128 PRO B CA 1
ATOM 1450 C C . PRO B 1 112 ? 37.041 41.433 35.544 1.00 50.84 128 PRO B C 1
ATOM 1451 O O . PRO B 1 112 ? 36.132 42.261 35.622 1.00 51.98 128 PRO B O 1
ATOM 1455 N N . LEU B 1 113 ? 37.061 40.309 36.254 1.00 47.77 129 LEU B N 1
ATOM 1456 C CA . LEU B 1 113 ? 36.024 39.985 37.222 1.00 42.16 129 LEU B CA 1
ATOM 1457 C C . LEU B 1 113 ? 36.335 40.637 38.564 1.00 45.96 129 LEU B C 1
ATOM 1458 O O . LEU B 1 113 ? 37.492 40.911 38.890 1.00 44.37 129 LEU B O 1
ATOM 1463 N N . SER B 1 114 ? 35.286 40.870 39.347 1.00 45.47 130 SER B N 1
ATOM 1464 C CA . SER B 1 114 ? 35.426 41.445 40.676 1.00 47.65 130 SER B CA 1
ATOM 1465 C C . SER B 1 114 ? 35.506 40.351 41.731 1.00 54.21 130 SER B C 1
ATOM 1466 O O . SER B 1 114 ? 34.719 39.402 41.721 1.00 48.63 130 SER B O 1
ATOM 1469 N N . SER B 1 115 ? 36.447 40.505 42.662 1.00 56.34 131 SER B N 1
ATOM 1470 C CA . SER B 1 115 ? 36.564 39.558 43.763 1.00 54.09 131 SER B CA 1
ATOM 1471 C C . SER B 1 115 ? 35.425 39.677 44.764 1.00 53.99 131 SER B C 1
ATOM 1472 O O . SER B 1 115 ? 35.341 38.850 45.679 1.00 49.59 131 SER B O 1
ATOM 1475 N N . ASN B 1 116 ? 34.555 40.678 44.613 1.00 51.58 132 ASN B N 1
ATOM 1476 C CA . ASN B 1 116 ? 33.425 40.883 45.507 1.00 56.86 132 ASN B CA 1
ATOM 1477 C C . ASN B 1 116 ? 32.123 40.288 44.991 1.00 55.82 132 ASN B C 1
ATOM 1478 O O . ASN B 1 116 ? 31.126 40.305 45.719 1.00 54.27 132 ASN B O 1
ATOM 1483 N N . GLN B 1 117 ? 32.103 39.760 43.772 1.00 53.74 133 GLN B N 1
ATOM 1484 C CA . GLN B 1 117 ? 30.885 39.277 43.147 1.00 43.18 133 GLN B CA 1
ATOM 1485 C C . GLN B 1 117 ? 30.920 37.768 42.962 1.00 41.55 133 GLN B C 1
ATOM 1486 O O . GLN B 1 117 ? 31.984 37.161 42.805 1.00 36.82 133 GLN B O 1
ATOM 1492 N N . TYR B 1 118 ? 29.733 37.177 42.968 1.00 33.46 134 TYR B N 1
ATOM 1493 C CA . TYR B 1 118 ? 29.557 35.795 42.561 1.00 39.00 134 TYR B CA 1
ATOM 1494 C C . TYR B 1 118 ? 29.219 35.759 41.078 1.00 31.61 134 TYR B C 1
ATOM 1495 O O . TYR B 1 118 ? 28.522 36.642 40.568 1.00 35.56 134 TYR B O 1
ATOM 1504 N N . TYR B 1 119 ? 29.732 34.740 40.394 1.00 28.74 135 TYR B N 1
ATOM 1505 C CA . TYR B 1 119 ? 29.513 34.535 38.974 1.00 26.07 135 TYR B CA 1
ATOM 1506 C C . TYR B 1 119 ? 28.936 33.144 38.740 1.00 28.91 135 TYR B C 1
ATOM 1507 O O . TYR B 1 119 ? 29.172 32.217 39.524 1.00 22.59 135 TYR B O 1
ATOM 1516 N N . THR B 1 120 ? 28.181 33.012 37.651 1.00 24.28 136 THR B N 1
ATOM 1517 C CA . THR B 1 120 ? 27.567 31.752 37.253 1.00 21.97 136 THR B CA 1
ATOM 1518 C C . THR B 1 120 ? 27.891 31.496 35.790 1.00 27.45 136 THR B C 1
ATOM 1519 O O . THR B 1 120 ? 27.788 32.410 34.967 1.00 23.39 136 THR B O 1
ATOM 1523 N N . ILE B 1 121 ? 28.304 30.272 35.472 1.00 20.98 137 ILE B N 1
ATOM 1524 C CA . ILE B 1 121 ? 28.342 29.790 34.099 1.00 18.66 137 ILE B CA 1
ATOM 1525 C C . ILE B 1 121 ? 27.237 28.753 33.955 1.00 24.62 137 ILE B C 1
ATOM 1526 O O . ILE B 1 121 ? 27.055 27.903 34.834 1.00 24.01 137 ILE B O 1
ATOM 1531 N N . GLN B 1 122 ? 26.455 28.868 32.883 1.00 17.81 138 GLN B N 1
ATOM 1532 C CA . GLN B 1 122 ? 25.407 27.906 32.552 1.00 17.15 138 GLN B CA 1
ATOM 1533 C C . GLN B 1 122 ? 25.628 27.478 31.110 1.00 23.36 138 GLN B C 1
ATOM 1534 O O . GLN B 1 122 ? 25.812 28.331 30.238 1.00 22.74 138 GLN B O 1
ATOM 1540 N N . ILE B 1 123 ? 25.619 26.172 30.863 1.00 21.89 139 ILE B N 1
ATOM 1541 C CA . ILE B 1 123 ? 25.870 25.606 29.543 1.00 20.95 139 ILE B CA 1
ATOM 1542 C C . ILE B 1 123 ? 24.647 24.802 29.128 1.00 20.21 139 ILE B C 1
ATOM 1543 O O . ILE B 1 123 ? 24.194 23.932 29.877 1.00 20.91 139 ILE B O 1
ATOM 1548 N N . VAL B 1 124 ? 24.118 25.077 27.942 1.00 20.60 140 VAL B N 1
ATOM 1549 C CA . VAL B 1 124 ? 22.944 24.360 27.449 1.00 23.80 140 VAL B CA 1
ATOM 1550 C C . VAL B 1 124 ? 23.338 23.700 26.131 1.00 25.78 140 VAL B C 1
ATOM 1551 O O . VAL B 1 124 ? 23.625 24.390 25.147 1.00 22.41 140 VAL B O 1
ATOM 1555 N N . THR B 1 125 ? 23.366 22.373 26.108 1.00 22.99 141 THR B N 1
ATOM 1556 C CA . THR B 1 125 ? 23.751 21.650 24.898 1.00 29.51 141 THR B CA 1
ATOM 1557 C C . THR B 1 125 ? 22.660 21.780 23.835 1.00 29.38 141 THR B C 1
ATOM 1558 O O . THR B 1 125 ? 21.531 22.190 24.135 1.00 24.20 141 THR B O 1
ATOM 1562 N N . PRO B 1 126 ? 22.967 21.423 22.577 1.00 29.68 142 PRO B N 1
ATOM 1563 C CA . PRO B 1 126 ? 21.958 21.572 21.510 1.00 32.37 142 PRO B CA 1
ATOM 1564 C C . PRO B 1 126 ? 20.666 20.813 21.754 1.00 27.89 142 PRO B C 1
ATOM 1565 O O . PRO B 1 126 ? 19.619 21.225 21.239 1.00 29.72 142 PRO B O 1
ATOM 1569 N N . ASN B 1 127 ? 20.689 19.724 22.516 1.00 29.67 143 ASN B N 1
ATOM 1570 C CA . ASN B 1 127 ? 19.467 19.010 22.867 1.00 30.44 143 ASN B CA 1
ATOM 1571 C C . ASN B 1 127 ? 18.866 19.484 24.190 1.00 25.76 143 ASN B C 1
ATOM 1572 O O . ASN B 1 127 ? 17.905 18.884 24.674 1.00 32.85 143 ASN B O 1
ATOM 1577 N N . GLY B 1 128 ? 19.392 20.552 24.775 1.00 20.51 144 GLY B N 1
ATOM 1578 C CA . GLY B 1 128 ? 18.753 21.184 25.911 1.00 24.07 144 GLY B CA 1
ATOM 1579 C C . GLY B 1 128 ? 19.259 20.769 27.280 1.00 26.74 144 GLY B C 1
ATOM 1580 O O . GLY B 1 128 ? 18.775 21.308 28.285 1.00 27.85 144 GLY B O 1
ATOM 1581 N N . TYR B 1 129 ? 20.198 19.827 27.362 1.00 23.67 145 TYR B N 1
ATOM 1582 C CA . TYR B 1 129 ? 20.719 19.436 28.667 1.00 22.71 145 TYR B CA 1
ATOM 1583 C C . TYR B 1 129 ? 21.477 20.614 29.272 1.00 22.47 145 TYR B C 1
ATOM 1584 O O . TYR B 1 129 ? 22.309 21.235 28.605 1.00 23.44 145 TYR B O 1
ATOM 1593 N N . THR B 1 130 ? 21.176 20.930 30.527 1.00 19.21 146 THR B N 1
ATOM 1594 C CA . THR B 1 130 ? 21.640 22.151 31.166 1.00 20.72 146 THR B CA 1
ATOM 1595 C C . THR B 1 130 ? 22.495 21.821 32.382 1.00 23.29 146 THR B C 1
ATOM 1596 O O . THR B 1 130 ? 22.095 21.004 33.212 1.00 24.08 146 THR B O 1
ATOM 1600 N N . VAL B 1 131 ? 23.653 22.476 32.495 1.00 21.11 147 VAL B N 1
ATOM 1601 C CA . VAL B 1 131 ? 24.500 22.382 33.682 1.00 17.83 147 VAL B CA 1
ATOM 1602 C C . VAL B 1 131 ? 24.937 23.787 34.050 1.00 21.22 147 VAL B C 1
ATOM 1603 O O . VAL B 1 131 ? 25.073 24.657 33.183 1.00 22.13 147 VAL B O 1
ATOM 1607 N N . SER B 1 132 ? 25.161 24.013 35.344 1.00 19.15 148 SER B N 1
ATOM 1608 C CA . SER B 1 132 ? 25.606 25.319 35.798 1.00 22.98 148 SER B CA 1
ATOM 1609 C C . SER B 1 132 ? 26.641 25.149 36.906 1.00 25.63 148 SER B C 1
ATOM 1610 O O . SER B 1 132 ? 26.779 24.077 37.498 1.00 24.48 148 SER B O 1
ATOM 1613 N N . TYR B 1 133 ? 27.386 26.220 37.159 1.00 19.10 149 TYR B N 1
ATOM 1614 C CA . TYR B 1 133 ? 28.411 26.232 38.198 1.00 25.39 149 TYR B CA 1
ATOM 1615 C C . TYR B 1 133 ? 28.539 27.659 38.723 1.00 24.70 149 TYR B C 1
ATOM 1616 O O . TYR B 1 133 ? 28.631 28.603 37.932 1.00 20.70 149 TYR B O 1
ATOM 1625 N N . MET B 1 134 ? 28.578 27.812 40.044 1.00 19.32 150 MET B N 1
ATOM 1626 C CA . MET B 1 134 ? 28.727 29.116 40.679 1.00 22.56 150 MET B CA 1
ATOM 1627 C C . MET B 1 134 ? 30.064 29.228 41.391 1.00 27.24 150 MET B C 1
ATOM 1628 O O . MET B 1 134 ? 30.479 28.310 42.109 1.00 25.43 150 MET B O 1
ATOM 1633 N N . PHE B 1 135 ? 30.715 30.372 41.211 1.00 23.97 151 PHE B N 1
ATOM 1634 C CA . PHE B 1 135 ? 31.999 30.638 41.843 1.00 33.68 151 PHE B CA 1
ATOM 1635 C C . PHE B 1 135 ? 32.169 32.130 42.090 1.00 37.03 151 PHE B C 1
ATOM 1636 O O . PHE B 1 135 ? 31.289 32.928 41.750 1.00 34.88 151 PHE B O 1
#

Organism: Sulfolobus acidocaldarius (strain ATCC 33909 / DSM 639 / JCM 8929 / NBRC 15157 / NCIMB 11770) (NCBI:txid330779)

Foldseek 3Di:
DVLVQWDKEFPDKDCDDDAKIKTKIFGAGQDKFAQQLPKWKWKDWDPDTDTADDVPPDPQHKYWDDRMHHHGDITIIMTRHPDHDDPPTKMKMWMQGVVGHIYMDID/DWDKEFPDWDADDQFKIKTKIATQDQDKAAQQLPKWKWKDFPPDIDTADDDDPDPFYKYKPDRMHHHGGIIMMMTGHPGGDDPVTKMKMWIAGPVGDIYMDID

Secondary structure (DSSP, 8-state):
-HHHH--EEEEEEEEEETTEEEEEEEE-SSS-EE-GGG-EEEEEETT-BEEEEET-SSSSEEE-S-SEE-TT-EEEEEEE-SSPPPTTS-EEEEEE-TTS-EEEEE-/---EEEEEEEEEETTEEEEEEEE-SSS-B--GGG-EEEEEETT--EEEEES-SSSSEEEES-S-B-TT-EEEEEEE-SSPPPTTS-EEEEEE-TT--EEEEE-

Solvent-accessible surface area: 10438 Å² total; per-residue (Å²): 115,125,86,154,106,2,92,8,84,12,67,116,4,41,56,75,75,103,48,22,0,10,0,79,0,49,0,66,12,161,38,71,3,56,143,1,45,108,10,71,0,6,9,1,40,60,4,28,6,87,53,8,31,78,92,67,76,79,50,24,50,2,31,10,140,41,68,54,0,100,57,54,46,80,15,102,2,37,0,71,19,74,73,96,43,47,115,139,72,98,14,18,0,3,1,15,2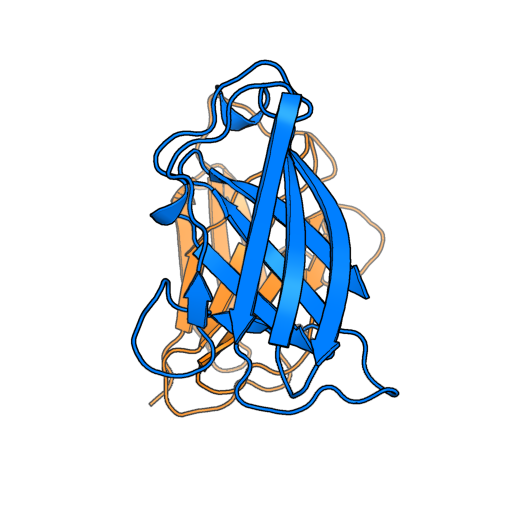,57,57,8,40,31,13,54,52,114,82,146,36,82,8,80,16,46,36,2,6,65,70,70,72,39,26,0,8,0,1,0,23,0,58,11,134,49,66,11,59,144,2,46,92,11,63,0,69,15,5,31,69,81,115,63,117,85,12,43,83,84,56,70,81,50,58,40,3,31,19,52,19,69,39,0,93,60,34,10,0,0,40,2,27,0,75,19,79,72,88,35,51,122,137,82,158,16,14,0,54,2,31,4,74,109,43,64,71,14,63,58,125,61

B-factor: mean 33.86, std 13.57, range [14.19, 111.04]

Sequence (210 aa):
SQKMLTQLQIDYATNTSSNTVVAYLHNVGETTISYLQNSVVYFGPNGQQLQPVGYNSGSSPYWTVTSNSLQPGSVVKIIIYLSSPLSSNQYYTIQIVTPNGYTVSYMFLTQLQIDYATNTSSNTVVVAYLHNVGETTISYLQNSVVYFGPNGQLQPVGYNSGSSPYWTVTSNSLQPGSVVKIIIYLSSPLSSNQYYTIQIVTPNGYTVSYMF

Radius of gyration: 17.42 Å; Cα contacts (8 Å, |Δi|>4): 533; chains: 2; bounding box: 42×43×35 Å

Nearest PDB structures (foldseek):
  5tuh-assembly2_B  TM=9.774E-01  e=9.042E-19  Sulfolobus acidocaldarius
  5tug-assembly1_C-2  TM=9.547E-01  e=6.993E-18  Sulfolobus acidocaldarius
  6pbk-assembly1_C-3  TM=9.540E-01  e=8.218E-18  Sulfolobus acidocaldarius DSM 639
  5tug-assembly1_D-3  TM=8.029E-01  e=1.656E-08  Sulfolobus acidocaldarius
  4zbh-assembly1_A  TM=8.107E-01  e=4.606E-08  Sulfolobus acidocaldarius DSM 639

InterPro domains:
  IPR002774 Flagellin, archaeal-type [PF01917] (6-149)